Protein AF-A0A0H2RCL4-F1 (afdb_monomer_lite)

Structure (mmCIF, N/CA/C/O backbone):
data_AF-A0A0H2RCL4-F1
#
_entry.id   AF-A0A0H2RCL4-F1
#
loop_
_atom_site.group_PDB
_atom_site.id
_atom_site.type_symbol
_atom_site.label_atom_id
_atom_site.label_alt_id
_atom_site.label_comp_id
_atom_site.label_asym_id
_atom_site.label_entity_id
_atom_site.label_seq_id
_atom_site.pdbx_PDB_ins_code
_atom_site.Cartn_x
_atom_site.Cartn_y
_atom_site.Cartn_z
_atom_site.occupancy
_atom_site.B_iso_or_equiv
_atom_site.auth_seq_id
_atom_site.auth_comp_id
_atom_site.auth_asym_id
_atom_site.auth_atom_id
_atom_site.pdbx_PDB_model_num
ATOM 1 N N . MET A 1 1 ? 34.125 9.793 -47.973 1.00 40.25 1 MET A N 1
ATOM 2 C CA . MET A 1 1 ? 33.661 9.884 -46.573 1.00 40.25 1 MET A CA 1
ATOM 3 C C . MET A 1 1 ? 32.524 8.898 -46.400 1.00 40.25 1 MET A C 1
ATOM 5 O O . MET A 1 1 ? 31.430 9.172 -46.865 1.00 40.25 1 MET A O 1
ATOM 9 N N . ILE A 1 2 ? 32.805 7.729 -45.828 1.00 43.56 2 ILE A N 1
ATOM 10 C CA . ILE A 1 2 ? 31.778 6.765 -45.422 1.00 43.56 2 ILE A CA 1
ATOM 11 C C . ILE A 1 2 ? 31.636 6.976 -43.918 1.00 43.56 2 ILE A C 1
ATOM 13 O O . ILE A 1 2 ? 32.555 6.652 -43.169 1.00 43.56 2 ILE A O 1
ATOM 17 N N . ALA A 1 3 ? 30.555 7.631 -43.499 1.00 44.03 3 ALA A N 1
ATOM 18 C CA . ALA A 1 3 ? 30.204 7.731 -42.091 1.00 44.03 3 ALA A CA 1
ATOM 19 C C . ALA A 1 3 ? 29.805 6.324 -41.633 1.00 44.03 3 ALA A C 1
ATOM 21 O O . ALA A 1 3 ? 28.753 5.814 -42.010 1.00 44.03 3 ALA A O 1
ATOM 22 N N . GLY A 1 4 ? 30.711 5.658 -40.920 1.00 46.28 4 GLY A N 1
ATOM 23 C CA . GLY A 1 4 ? 30.426 4.387 -40.279 1.00 46.28 4 GLY A CA 1
ATOM 24 C C . GLY A 1 4 ? 29.505 4.632 -39.094 1.00 46.28 4 GLY A C 1
ATOM 25 O O . GLY A 1 4 ? 29.952 5.142 -38.071 1.00 46.28 4 GLY A O 1
ATOM 26 N N . ASP A 1 5 ? 28.235 4.264 -39.249 1.00 51.41 5 ASP A N 1
ATOM 27 C CA . ASP A 1 5 ? 27.280 4.085 -38.157 1.00 51.41 5 ASP A CA 1
ATOM 28 C C . ASP A 1 5 ? 27.749 2.898 -37.303 1.00 51.41 5 ASP A C 1
ATOM 30 O O . ASP A 1 5 ? 27.301 1.758 -37.443 1.00 51.41 5 ASP A O 1
ATOM 34 N N . SER A 1 6 ? 28.713 3.139 -36.417 1.00 53.16 6 SER A N 1
ATOM 35 C CA . SER A 1 6 ? 28.975 2.234 -35.309 1.00 53.16 6 SER A CA 1
ATOM 36 C C . SER A 1 6 ? 27.823 2.394 -34.320 1.00 53.16 6 SER A C 1
ATOM 38 O O . SER A 1 6 ? 27.914 3.187 -33.382 1.00 53.16 6 SER A O 1
ATOM 40 N N . LYS A 1 7 ? 26.721 1.665 -34.549 1.00 56.16 7 LYS A N 1
ATOM 41 C CA . LYS A 1 7 ? 25.733 1.361 -33.509 1.00 56.16 7 LYS A CA 1
ATOM 42 C C . LYS A 1 7 ? 26.508 0.714 -32.366 1.00 56.16 7 LYS A C 1
ATOM 44 O O . LYS A 1 7 ? 26.832 -0.468 -32.428 1.00 56.16 7 LYS A O 1
ATOM 49 N N . SER A 1 8 ? 26.890 1.503 -31.366 1.00 55.19 8 SER A N 1
ATOM 50 C CA . SER A 1 8 ? 27.369 0.936 -30.117 1.00 55.19 8 SER A CA 1
ATOM 51 C C . SER A 1 8 ? 26.173 0.195 -29.537 1.00 55.19 8 SER A C 1
ATOM 53 O O . SER A 1 8 ? 25.192 0.834 -29.151 1.00 55.19 8 SER A O 1
ATOM 55 N N . ASP A 1 9 ? 26.218 -1.133 -29.560 1.00 63.59 9 ASP A N 1
ATOM 56 C CA . ASP A 1 9 ? 25.256 -1.971 -28.860 1.00 63.59 9 ASP A CA 1
ATOM 57 C C . ASP A 1 9 ? 25.389 -1.661 -27.370 1.00 63.59 9 ASP A C 1
ATOM 59 O O . ASP A 1 9 ? 26.229 -2.229 -26.673 1.00 63.59 9 ASP A O 1
ATOM 63 N N . ASP A 1 10 ? 24.615 -0.682 -26.904 1.00 73.44 10 ASP A N 1
ATOM 64 C CA . ASP A 1 10 ? 24.571 -0.318 -25.501 1.00 73.44 10 ASP A CA 1
ATOM 65 C C . ASP A 1 10 ? 24.087 -1.556 -24.727 1.00 73.44 10 ASP A C 1
ATOM 67 O O . ASP A 1 10 ? 22.954 -2.011 -24.941 1.00 73.44 10 ASP A O 1
ATOM 71 N N . PRO A 1 11 ? 24.922 -2.147 -23.853 1.00 67.81 11 PRO A N 1
ATOM 72 C CA . PRO A 1 11 ? 24.565 -3.352 -23.113 1.00 67.81 11 PRO A CA 1
ATOM 73 C C . PRO A 1 11 ? 23.287 -3.179 -22.277 1.00 67.81 11 PRO A C 1
ATOM 75 O O . PRO A 1 11 ? 22.613 -4.170 -21.986 1.00 67.81 11 PRO A O 1
ATOM 78 N N . LEU A 1 12 ? 22.907 -1.943 -21.931 1.00 67.56 12 LEU A N 1
ATOM 79 C CA . LEU A 1 12 ? 21.648 -1.643 -21.246 1.00 67.56 12 LEU A CA 1
ATOM 80 C C . LEU A 1 12 ? 20.424 -1.854 -22.151 1.00 67.56 12 LEU A C 1
ATOM 82 O O . LEU A 1 12 ? 19.437 -2.453 -21.722 1.00 67.56 12 LEU A O 1
ATOM 86 N N . SER A 1 13 ? 20.515 -1.463 -23.425 1.00 67.00 13 SER A N 1
ATOM 87 C CA . SER A 1 13 ? 19.446 -1.643 -24.419 1.00 67.00 13 SER A CA 1
ATOM 88 C C . SER A 1 13 ? 19.121 -3.125 -24.649 1.00 67.00 13 SER A C 1
ATOM 90 O O . SER A 1 13 ? 17.954 -3.527 -24.698 1.00 67.00 13 SER A O 1
ATOM 92 N N . LEU A 1 14 ? 20.152 -3.979 -24.692 1.00 67.62 14 LEU A N 1
ATOM 93 C CA . LEU A 1 14 ? 19.977 -5.423 -24.867 1.00 67.62 14 LEU A CA 1
ATOM 94 C C . LEU A 1 14 ? 19.292 -6.082 -23.656 1.00 67.62 14 LEU A C 1
ATOM 96 O O . LEU A 1 14 ? 18.474 -6.992 -23.824 1.00 67.62 14 LEU A O 1
ATOM 100 N N . CYS A 1 15 ? 19.602 -5.630 -22.438 1.00 70.81 15 CYS A N 1
ATOM 101 C CA . CYS A 1 15 ? 18.944 -6.101 -21.218 1.00 70.81 15 CYS A CA 1
ATOM 102 C C . CYS A 1 15 ? 17.456 -5.724 -21.193 1.00 70.81 15 CYS A C 1
ATOM 104 O O . CYS A 1 15 ? 16.626 -6.594 -20.918 1.00 70.81 15 CYS A O 1
ATOM 106 N N . ASN A 1 16 ? 17.110 -4.486 -21.563 1.00 68.38 16 ASN A N 1
ATOM 107 C CA . ASN A 1 16 ? 15.718 -4.028 -21.635 1.00 68.38 16 ASN A CA 1
ATOM 108 C C . ASN A 1 16 ? 14.896 -4.881 -22.601 1.00 68.38 16 ASN A C 1
ATOM 110 O O . ASN A 1 16 ? 13.839 -5.394 -22.234 1.00 68.38 16 ASN A O 1
ATOM 114 N N . ALA A 1 17 ? 15.415 -5.100 -23.813 1.00 71.25 17 ALA A N 1
ATOM 115 C CA . ALA A 1 17 ? 14.729 -5.895 -24.827 1.00 71.25 17 ALA A CA 1
ATOM 116 C C . ALA A 1 17 ? 14.433 -7.322 -24.333 1.00 71.25 17 ALA A C 1
ATOM 118 O O . ALA A 1 17 ? 13.333 -7.839 -24.529 1.00 71.25 17 ALA A O 1
ATOM 119 N N . ARG A 1 18 ? 15.384 -7.954 -23.632 1.00 78.56 18 ARG A N 1
ATOM 120 C CA . ARG A 1 18 ? 15.207 -9.311 -23.088 1.00 78.56 18 ARG A CA 1
ATOM 121 C C . ARG A 1 18 ? 14.162 -9.371 -21.978 1.00 78.56 18 ARG A C 1
ATOM 123 O O . ARG A 1 18 ? 13.378 -10.318 -21.951 1.00 78.56 18 ARG A O 1
ATOM 130 N N . ILE A 1 19 ? 14.139 -8.383 -21.085 1.00 77.88 19 ILE A N 1
ATOM 131 C CA . ILE A 1 19 ? 13.160 -8.328 -19.993 1.00 77.88 19 ILE A CA 1
ATOM 132 C C . ILE A 1 19 ? 11.748 -8.126 -20.556 1.00 77.88 19 ILE A C 1
ATOM 134 O O . ILE A 1 19 ? 10.825 -8.841 -20.161 1.00 77.88 19 ILE A O 1
ATOM 138 N N . SER A 1 20 ? 11.582 -7.226 -21.528 1.00 74.88 20 SER A N 1
ATOM 139 C CA . SER A 1 20 ? 10.279 -6.993 -22.157 1.00 74.88 20 SER A CA 1
ATOM 140 C C . SER A 1 20 ? 9.761 -8.224 -22.895 1.00 74.88 20 SER A C 1
ATOM 142 O O . SER A 1 20 ? 8.610 -8.616 -22.704 1.00 74.88 20 SER A O 1
ATOM 144 N N . VAL A 1 21 ? 10.622 -8.896 -23.667 1.00 80.56 21 VAL A N 1
ATOM 145 C CA . VAL A 1 21 ? 10.266 -10.152 -24.343 1.00 80.56 21 VAL A CA 1
ATOM 146 C C . VAL A 1 21 ? 9.876 -11.226 -23.329 1.00 80.56 21 VAL A C 1
ATOM 148 O O . VAL A 1 21 ? 8.868 -11.902 -23.518 1.00 80.56 21 VAL A O 1
ATOM 151 N N . PHE A 1 22 ? 10.620 -11.377 -22.231 1.00 81.56 22 PHE A N 1
ATOM 152 C CA . PHE A 1 22 ? 10.295 -12.348 -21.184 1.00 81.56 22 PHE A CA 1
ATOM 153 C C . PHE A 1 22 ? 8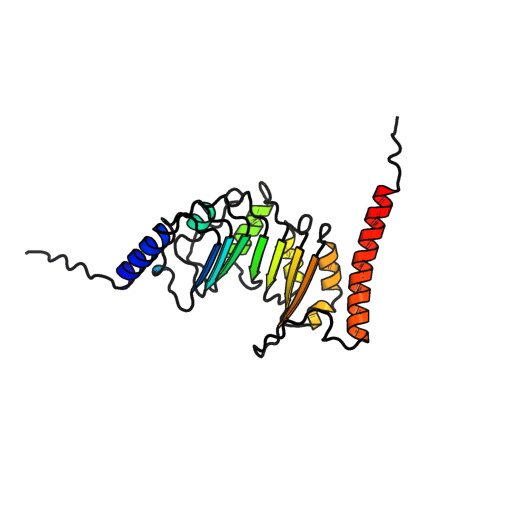.886 -12.132 -20.612 1.00 81.56 22 PHE A C 1
ATOM 155 O O . PHE A 1 22 ? 8.115 -13.083 -20.476 1.00 81.56 22 PHE A O 1
ATOM 162 N N . PHE A 1 23 ? 8.518 -10.881 -20.342 1.00 81.75 23 PHE A N 1
ATOM 163 C CA . PHE A 1 23 ? 7.207 -10.540 -19.800 1.00 81.75 23 PHE A CA 1
ATOM 164 C C . PHE A 1 23 ? 6.049 -10.766 -20.781 1.00 81.75 23 PHE A C 1
ATOM 166 O O . PHE A 1 23 ? 4.986 -11.230 -20.369 1.00 81.75 23 PHE A O 1
ATOM 173 N N . GLN A 1 24 ? 6.249 -10.517 -22.078 1.00 79.69 24 GLN A N 1
ATOM 174 C CA . GLN A 1 24 ? 5.205 -10.707 -23.096 1.00 79.69 24 GLN A CA 1
ATOM 175 C C . GLN A 1 24 ? 4.715 -12.163 -23.217 1.00 79.69 24 GLN A C 1
ATOM 177 O O . GLN A 1 24 ? 3.603 -12.402 -23.681 1.00 79.69 24 GLN A O 1
ATOM 182 N N . HIS A 1 25 ? 5.492 -13.140 -22.743 1.00 87.31 25 HIS A N 1
ATOM 183 C CA . HIS A 1 25 ? 5.124 -14.559 -22.772 1.00 87.31 25 HIS A CA 1
ATOM 184 C C . HIS A 1 25 ? 4.265 -15.010 -21.575 1.00 87.31 25 HIS A C 1
ATOM 186 O O . HIS A 1 25 ? 4.015 -16.205 -21.415 1.00 87.31 25 HIS A O 1
ATOM 192 N N . MET A 1 26 ? 3.795 -14.087 -20.726 1.00 90.88 26 MET A N 1
ATOM 193 C CA . MET A 1 26 ? 3.032 -14.403 -19.509 1.00 90.88 26 MET A CA 1
ATOM 194 C C . MET A 1 26 ? 1.605 -13.820 -19.518 1.00 90.88 26 MET A C 1
ATOM 196 O O . MET A 1 26 ? 1.254 -13.030 -18.637 1.00 90.88 26 MET A O 1
ATOM 200 N N . PRO A 1 27 ? 0.724 -14.219 -20.457 1.00 90.94 27 PRO A N 1
ATOM 201 C CA . PRO A 1 27 ? -0.613 -13.625 -20.598 1.00 90.94 27 PRO A CA 1
ATOM 202 C C . PRO A 1 27 ? -1.532 -13.868 -19.388 1.00 90.94 27 PRO A C 1
ATOM 204 O O . PRO A 1 27 ? -2.488 -13.125 -19.169 1.00 90.94 27 PRO A O 1
ATOM 207 N N . HIS A 1 28 ? -1.239 -14.896 -18.587 1.00 95.31 28 HIS A N 1
ATOM 208 C CA . HIS A 1 28 ? -2.007 -15.277 -17.399 1.00 95.31 28 HIS A CA 1
ATOM 209 C C . HIS A 1 28 ? -1.405 -14.754 -16.088 1.00 95.31 28 HIS A C 1
ATOM 211 O O . HIS A 1 28 ? -1.842 -15.166 -15.013 1.00 95.31 28 HIS A O 1
ATOM 217 N N . LEU A 1 29 ? -0.396 -13.877 -16.146 1.00 96.12 29 LEU A N 1
ATOM 218 C CA . LEU A 1 29 ? 0.215 -13.318 -14.945 1.00 96.12 29 LEU A CA 1
ATOM 219 C C . LEU A 1 29 ? -0.802 -12.459 -14.183 1.00 96.12 29 LEU A C 1
ATOM 221 O O . LEU A 1 29 ? -1.198 -11.389 -14.636 1.00 96.12 29 LEU A O 1
ATOM 225 N N . THR A 1 30 ? -1.210 -12.929 -13.006 1.00 97.56 30 THR A N 1
ATOM 226 C CA . THR A 1 30 ? -2.178 -12.232 -12.143 1.00 97.56 30 THR A CA 1
ATOM 227 C C . THR A 1 30 ? -1.521 -11.383 -11.062 1.00 97.56 30 THR A C 1
ATOM 229 O O . THR A 1 30 ? -2.120 -10.408 -10.602 1.00 97.56 30 THR A O 1
ATOM 232 N N . ASN A 1 31 ? -0.296 -11.739 -10.667 1.00 97.81 31 ASN A N 1
ATOM 233 C CA . ASN A 1 31 ? 0.466 -11.097 -9.604 1.00 97.81 31 ASN A CA 1
ATOM 234 C C . ASN A 1 31 ? 1.884 -10.815 -10.099 1.00 97.81 31 ASN A C 1
ATOM 236 O O . ASN A 1 31 ? 2.602 -11.743 -10.467 1.00 97.81 31 ASN A O 1
ATOM 240 N N . LEU A 1 32 ? 2.293 -9.551 -10.068 1.00 96.06 32 LEU A N 1
ATOM 241 C CA . LEU A 1 32 ? 3.649 -9.139 -10.406 1.00 96.06 32 LEU A CA 1
ATOM 242 C C . LEU A 1 32 ? 4.352 -8.650 -9.144 1.00 96.06 32 LEU A C 1
ATOM 244 O O . LEU A 1 32 ? 3.954 -7.642 -8.564 1.00 96.06 32 LEU A O 1
ATOM 248 N N . VAL A 1 33 ? 5.399 -9.366 -8.734 1.00 95.31 33 VAL A N 1
ATOM 249 C CA . VAL A 1 33 ? 6.227 -9.009 -7.578 1.00 95.31 33 VAL A CA 1
ATOM 250 C C . VAL A 1 33 ? 7.656 -8.762 -8.045 1.00 95.31 33 VAL A C 1
ATOM 252 O O . VAL A 1 33 ? 8.288 -9.681 -8.562 1.00 95.31 33 VAL A O 1
ATOM 255 N N . LEU A 1 34 ? 8.171 -7.544 -7.865 1.00 92.44 34 LEU A N 1
ATOM 256 C CA . LEU A 1 34 ? 9.527 -7.158 -8.264 1.00 92.44 34 LEU A CA 1
ATOM 257 C C . LEU A 1 34 ? 10.281 -6.464 -7.124 1.00 92.44 34 LEU A C 1
ATOM 259 O O . LEU A 1 34 ? 9.766 -5.578 -6.444 1.00 92.44 34 LEU A O 1
ATOM 263 N N . SER A 1 35 ? 11.547 -6.841 -6.954 1.00 91.62 35 SER A N 1
ATOM 264 C CA . SER A 1 35 ? 12.484 -6.204 -6.027 1.00 91.62 35 SER A CA 1
ATOM 265 C C . SER A 1 35 ? 13.716 -5.739 -6.799 1.00 91.62 35 SER A C 1
ATOM 267 O O . SER A 1 35 ? 14.606 -6.528 -7.110 1.00 91.62 35 SER A O 1
ATOM 269 N N . LEU A 1 36 ? 13.758 -4.448 -7.110 1.00 87.94 36 LEU A N 1
ATOM 270 C CA . LEU A 1 36 ? 14.735 -3.795 -7.976 1.00 87.94 36 LEU A CA 1
ATOM 271 C C . LEU A 1 36 ? 15.798 -3.077 -7.131 1.00 87.94 36 LEU A C 1
ATOM 273 O O . LEU A 1 36 ? 15.778 -1.857 -6.956 1.00 87.94 36 LEU A O 1
ATOM 277 N N . GLY A 1 37 ? 16.724 -3.848 -6.561 1.00 83.12 37 GLY A N 1
ATOM 278 C CA . GLY A 1 37 ? 17.863 -3.297 -5.821 1.00 83.12 37 GLY A CA 1
ATOM 279 C C . GLY A 1 37 ? 18.963 -2.814 -6.766 1.00 83.12 37 GLY A C 1
ATOM 280 O O . GLY A 1 37 ? 19.361 -3.561 -7.654 1.00 83.12 37 GLY A O 1
ATOM 281 N N . ARG A 1 38 ? 19.489 -1.597 -6.560 1.00 78.44 38 ARG A N 1
ATOM 282 C CA . ARG A 1 38 ? 20.587 -1.006 -7.355 1.00 78.44 38 ARG A CA 1
ATOM 283 C C . ARG A 1 38 ? 20.312 -0.869 -8.863 1.00 78.44 38 ARG A C 1
ATOM 285 O O . ARG A 1 38 ? 21.253 -0.744 -9.641 1.00 78.44 38 ARG A O 1
ATOM 292 N N . PHE A 1 39 ? 19.045 -0.867 -9.275 1.00 74.56 39 PHE A N 1
ATOM 293 C CA . PHE A 1 39 ? 18.643 -0.601 -10.660 1.00 74.56 39 PHE A CA 1
ATOM 294 C C . PHE A 1 39 ? 18.636 0.908 -10.950 1.00 74.56 39 PHE A C 1
ATOM 296 O O . PHE A 1 39 ? 18.133 1.702 -10.146 1.00 74.56 39 PHE A O 1
ATOM 303 N N . THR A 1 40 ? 19.156 1.308 -12.114 1.00 69.94 40 THR A N 1
ATOM 304 C CA . THR A 1 40 ? 18.884 2.636 -12.681 1.00 69.94 40 THR A CA 1
ATOM 305 C C . THR A 1 40 ? 17.534 2.598 -13.406 1.00 69.94 40 THR A C 1
ATOM 307 O O . THR A 1 40 ? 17.130 1.555 -13.920 1.00 69.94 40 THR A O 1
ATOM 310 N N . ALA A 1 41 ? 16.807 3.722 -13.423 1.00 64.62 41 ALA A N 1
ATOM 311 C CA . ALA A 1 41 ? 15.465 3.806 -14.024 1.00 64.62 41 ALA A CA 1
ATOM 312 C C . ALA A 1 41 ? 15.428 3.379 -15.502 1.00 64.62 41 ALA A C 1
ATOM 314 O O . ALA A 1 41 ? 14.404 2.907 -15.985 1.00 64.62 41 ALA A O 1
ATOM 315 N N . GLU A 1 42 ? 16.553 3.542 -16.197 1.00 70.94 42 GLU A N 1
ATOM 316 C CA . GLU A 1 42 ? 16.718 3.277 -17.627 1.00 70.94 42 GLU A CA 1
ATOM 317 C C . GLU A 1 42 ? 16.809 1.780 -17.960 1.00 70.94 42 GLU A C 1
ATOM 319 O O . GLU A 1 42 ? 16.629 1.412 -19.114 1.00 70.94 42 GLU A O 1
ATOM 324 N N . VAL A 1 43 ? 17.050 0.908 -16.971 1.00 75.94 43 VAL A N 1
ATOM 325 C CA . VAL A 1 43 ? 17.225 -0.550 -17.175 1.00 75.94 43 VAL A CA 1
ATOM 326 C C . VAL A 1 43 ? 15.881 -1.300 -17.188 1.00 75.94 43 VAL A C 1
ATOM 328 O O . VAL A 1 43 ? 15.814 -2.503 -17.430 1.00 75.94 43 VAL A O 1
ATOM 331 N N . LEU A 1 44 ? 14.773 -0.630 -16.876 1.00 84.31 44 LEU A N 1
ATOM 332 C CA . LEU A 1 44 ? 13.452 -1.236 -16.997 1.00 84.31 44 LEU A CA 1
ATOM 333 C C . LEU A 1 44 ? 12.465 -0.204 -17.523 1.00 84.31 44 LEU A C 1
ATOM 335 O O . LEU A 1 44 ? 11.985 0.645 -16.773 1.00 84.31 44 LEU A O 1
ATOM 339 N N . ASP A 1 45 ? 12.160 -0.313 -18.813 1.00 87.38 45 ASP A N 1
ATOM 340 C CA . ASP A 1 45 ? 11.071 0.423 -19.439 1.00 87.38 45 ASP A CA 1
ATOM 341 C C . ASP A 1 45 ? 9.807 -0.437 -19.445 1.00 87.38 45 ASP A C 1
ATOM 343 O O . ASP A 1 45 ? 9.760 -1.520 -20.030 1.00 87.38 45 ASP A O 1
ATOM 347 N N . MET A 1 46 ? 8.785 0.047 -18.749 1.00 90.25 46 MET A N 1
ATOM 348 C CA . MET A 1 46 ? 7.497 -0.622 -18.623 1.00 90.25 46 MET A CA 1
ATOM 349 C C . MET A 1 46 ? 6.429 -0.055 -19.563 1.00 90.25 46 MET A C 1
ATOM 351 O O . MET A 1 46 ? 5.280 -0.487 -19.486 1.00 90.25 46 MET A O 1
ATOM 355 N N . THR A 1 47 ? 6.771 0.910 -20.422 1.00 87.94 47 THR A N 1
ATOM 356 C CA . THR A 1 47 ? 5.801 1.668 -21.231 1.00 87.94 47 THR A CA 1
ATOM 357 C C . THR A 1 47 ? 4.938 0.768 -22.117 1.00 87.94 47 THR A C 1
ATOM 359 O O . THR A 1 47 ? 3.729 0.982 -22.188 1.00 87.94 47 THR A O 1
ATOM 362 N N . ASP A 1 48 ? 5.532 -0.272 -22.707 1.00 88.38 48 ASP A N 1
ATOM 363 C CA . ASP A 1 48 ? 4.860 -1.177 -23.651 1.00 88.38 48 ASP A CA 1
ATOM 364 C C . ASP A 1 48 ? 4.492 -2.542 -23.038 1.00 88.38 48 ASP A C 1
ATOM 366 O O . ASP A 1 48 ? 4.112 -3.478 -23.748 1.00 88.38 48 ASP A O 1
ATOM 370 N N . LEU A 1 49 ? 4.616 -2.697 -21.714 1.00 91.31 49 LEU A N 1
ATOM 371 C CA . LEU A 1 49 ? 4.252 -3.942 -21.037 1.00 91.31 49 LEU A CA 1
ATOM 372 C C . LEU A 1 49 ? 2.742 -4.009 -20.798 1.00 91.31 49 LEU A C 1
ATOM 374 O O . LEU A 1 49 ? 2.144 -3.102 -20.218 1.00 91.31 49 LEU A O 1
ATOM 378 N N . HIS A 1 50 ? 2.131 -5.130 -21.178 1.00 91.88 50 HIS A N 1
ATOM 379 C CA . HIS A 1 50 ? 0.710 -5.368 -20.961 1.00 91.88 50 HIS A CA 1
ATOM 380 C C . HIS A 1 50 ? 0.436 -6.800 -20.496 1.00 91.88 50 HIS A C 1
ATOM 382 O O . HIS A 1 50 ? 0.827 -7.766 -21.147 1.00 91.88 50 HIS A O 1
ATOM 388 N N . PHE A 1 51 ? -0.279 -6.923 -19.379 1.00 94.62 51 PHE A N 1
ATOM 389 C CA . PHE A 1 51 ? -0.662 -8.185 -18.755 1.00 94.62 51 PHE A CA 1
ATOM 390 C C . PHE A 1 51 ? -2.181 -8.203 -18.528 1.00 94.62 51 PHE A C 1
ATOM 392 O O . PHE A 1 51 ? -2.663 -7.702 -17.508 1.00 94.62 51 PHE A O 1
ATOM 399 N N . PRO A 1 52 ? -2.968 -8.797 -19.442 1.00 93.06 52 PRO A N 1
ATOM 400 C CA . PRO A 1 52 ? -4.431 -8.715 -19.402 1.00 93.06 52 PRO A CA 1
ATOM 401 C C . PRO A 1 52 ? -5.066 -9.236 -18.103 1.00 93.06 52 PRO A C 1
ATOM 403 O O . PRO A 1 52 ? -6.119 -8.754 -17.688 1.00 93.06 52 PRO A O 1
ATOM 406 N N . ALA A 1 53 ? -4.432 -10.219 -17.458 1.00 96.06 53 ALA A N 1
ATOM 407 C CA . ALA A 1 53 ? -4.921 -10.851 -16.234 1.00 96.06 53 ALA A CA 1
ATOM 408 C C . ALA A 1 53 ? -4.391 -10.212 -14.934 1.00 96.06 53 ALA A C 1
ATOM 410 O O . ALA A 1 53 ? -4.701 -10.708 -13.849 1.00 96.06 53 ALA A O 1
ATOM 411 N N . LEU A 1 54 ? -3.590 -9.144 -15.009 1.00 97.69 54 LEU A N 1
ATOM 412 C CA . LEU A 1 54 ? -2.902 -8.585 -13.846 1.00 97.69 54 LEU A CA 1
ATOM 413 C C . LEU A 1 54 ? -3.876 -7.895 -12.886 1.00 97.69 54 LEU A C 1
ATOM 415 O O . LEU A 1 54 ? -4.628 -6.994 -13.256 1.00 97.69 54 LEU A O 1
ATOM 419 N N . THR A 1 55 ? -3.835 -8.314 -11.622 1.00 97.88 55 THR A N 1
ATOM 420 C CA . THR A 1 55 ? -4.715 -7.811 -10.552 1.00 97.88 55 THR A CA 1
ATOM 421 C C . THR A 1 55 ? -3.942 -7.292 -9.343 1.00 97.88 55 THR A C 1
ATOM 423 O O . THR A 1 55 ? -4.498 -6.551 -8.533 1.00 97.88 55 THR A O 1
ATOM 426 N N . SER A 1 56 ? -2.663 -7.647 -9.214 1.00 98.00 56 SER A N 1
ATOM 427 C CA . SER A 1 56 ? -1.834 -7.284 -8.070 1.00 98.00 56 SER A CA 1
ATOM 428 C C . SER A 1 56 ? -0.425 -6.916 -8.510 1.00 98.00 56 SER A C 1
ATOM 430 O O . SER A 1 56 ? 0.203 -7.650 -9.278 1.00 98.00 56 SER A O 1
ATOM 432 N N . ILE A 1 57 ? 0.070 -5.788 -8.005 1.00 96.56 57 ILE A N 1
ATOM 433 C CA . ILE A 1 57 ? 1.435 -5.315 -8.233 1.00 96.56 57 ILE A CA 1
ATOM 434 C C . ILE A 1 57 ? 2.085 -5.037 -6.882 1.00 96.56 57 ILE A C 1
ATOM 436 O O . ILE A 1 57 ? 1.581 -4.226 -6.106 1.00 96.56 57 ILE A O 1
ATOM 440 N N . ASP A 1 58 ? 3.226 -5.674 -6.635 1.00 95.31 58 ASP A N 1
ATOM 441 C CA . ASP A 1 58 ? 4.124 -5.367 -5.526 1.00 95.31 58 ASP A CA 1
ATOM 442 C C . ASP A 1 58 ? 5.519 -5.070 -6.076 1.00 95.31 58 ASP A C 1
ATOM 444 O O . ASP A 1 58 ? 6.219 -5.960 -6.552 1.00 95.31 58 ASP A O 1
ATOM 448 N N . MET A 1 59 ? 5.918 -3.800 -6.059 1.00 92.75 59 MET A N 1
ATOM 449 C CA . MET A 1 59 ? 7.236 -3.388 -6.519 1.00 92.75 59 MET A CA 1
ATOM 450 C C . MET A 1 59 ? 7.967 -2.589 -5.464 1.00 92.75 59 MET A C 1
ATOM 452 O O . MET A 1 59 ? 7.454 -1.618 -4.903 1.00 92.75 59 MET A O 1
ATOM 456 N N . THR A 1 60 ? 9.215 -2.979 -5.251 1.00 90.50 60 THR A N 1
ATOM 457 C CA . THR A 1 60 ? 10.133 -2.295 -4.352 1.00 90.50 60 THR A CA 1
ATOM 458 C C . THR A 1 60 ? 11.456 -2.038 -5.058 1.00 90.50 60 THR A C 1
ATOM 460 O O . THR A 1 60 ? 11.878 -2.846 -5.881 1.00 90.50 60 THR A O 1
ATOM 463 N N . GLY A 1 61 ? 12.130 -0.931 -4.758 1.00 89.94 61 GLY A N 1
ATOM 464 C CA . GLY A 1 61 ? 13.454 -0.666 -5.315 1.00 89.94 61 GLY A CA 1
ATOM 465 C C . GLY A 1 61 ? 14.050 0.673 -4.905 1.00 89.94 61 GLY A C 1
ATOM 466 O O . GLY A 1 61 ? 13.465 1.423 -4.126 1.00 89.94 61 GLY A O 1
ATOM 467 N N . ASP A 1 62 ? 15.225 0.986 -5.445 1.00 87.88 62 ASP A N 1
ATOM 468 C CA . ASP A 1 62 ? 15.862 2.287 -5.211 1.00 87.88 62 ASP A CA 1
ATOM 469 C C . ASP A 1 62 ? 15.252 3.371 -6.107 1.00 87.88 62 ASP A C 1
ATOM 471 O O . ASP A 1 62 ? 14.933 4.457 -5.630 1.00 87.88 62 ASP A O 1
ATOM 475 N N . THR A 1 63 ? 15.027 3.063 -7.387 1.00 86.69 63 THR A N 1
ATOM 476 C CA . THR A 1 63 ? 14.437 3.990 -8.363 1.00 86.69 63 THR A CA 1
ATOM 477 C C . THR A 1 63 ? 13.250 3.340 -9.062 1.00 86.69 63 THR A C 1
ATOM 479 O O . THR A 1 63 ? 13.330 2.178 -9.456 1.00 86.69 63 THR A O 1
ATOM 482 N N . ALA A 1 64 ? 12.149 4.079 -9.210 1.00 87.81 64 ALA A N 1
ATOM 483 C CA . ALA A 1 64 ? 10.995 3.617 -9.977 1.00 87.81 64 ALA A CA 1
ATOM 484 C C . ALA A 1 64 ? 11.369 3.384 -11.459 1.00 87.81 64 ALA A C 1
ATOM 486 O O . ALA A 1 64 ? 12.052 4.239 -12.030 1.00 87.81 64 ALA A O 1
ATOM 487 N N . PRO A 1 65 ? 10.918 2.280 -12.084 1.00 89.19 65 PRO A N 1
ATOM 488 C CA . PRO A 1 65 ? 11.093 2.034 -13.516 1.00 89.19 65 PRO A CA 1
ATOM 489 C C . PRO A 1 65 ? 10.501 3.139 -14.392 1.00 89.19 65 PRO A C 1
ATOM 491 O O . PRO A 1 65 ? 9.498 3.768 -14.027 1.00 89.19 65 PRO A O 1
ATOM 494 N N . LEU A 1 66 ? 11.080 3.331 -15.578 1.00 87.88 66 LEU A N 1
ATOM 495 C CA . LEU A 1 66 ? 10.492 4.199 -16.592 1.00 87.88 66 LEU A CA 1
ATOM 496 C C . LEU A 1 66 ? 9.124 3.647 -17.017 1.00 87.88 66 LEU A C 1
ATOM 498 O O . LEU A 1 66 ? 8.914 2.439 -17.113 1.00 87.88 66 LEU A O 1
ATOM 502 N N . GLY A 1 67 ? 8.155 4.540 -17.214 1.00 89.88 67 GLY A N 1
ATOM 503 C CA . GLY A 1 67 ? 6.810 4.152 -17.635 1.00 89.88 67 GLY A CA 1
ATOM 504 C C . GLY A 1 67 ? 5.954 3.486 -16.552 1.00 89.88 67 GLY A C 1
ATOM 505 O O . GLY A 1 67 ? 4.795 3.203 -16.833 1.00 89.88 67 GLY A O 1
ATOM 506 N N . LEU A 1 68 ? 6.439 3.299 -15.311 1.00 91.25 68 LEU A N 1
ATOM 507 C CA . LEU A 1 68 ? 5.700 2.606 -14.238 1.00 91.25 68 LEU A CA 1
ATOM 508 C C . LEU A 1 68 ? 4.267 3.127 -14.049 1.00 91.25 68 LEU A C 1
ATOM 510 O O . LEU A 1 68 ? 3.338 2.339 -13.890 1.00 91.25 68 LEU A O 1
ATOM 514 N N . ILE A 1 69 ? 4.070 4.448 -14.055 1.00 90.06 69 ILE A N 1
ATOM 515 C CA . ILE A 1 69 ? 2.734 5.026 -13.858 1.00 90.06 69 ILE A CA 1
ATOM 516 C C . ILE A 1 69 ? 1.813 4.687 -15.032 1.00 90.06 69 ILE A C 1
ATOM 518 O O . ILE A 1 69 ? 0.687 4.255 -14.803 1.00 90.06 69 ILE A O 1
ATOM 522 N N . ARG A 1 70 ? 2.298 4.812 -16.276 1.00 90.94 70 ARG A N 1
ATOM 523 C CA . ARG A 1 70 ? 1.539 4.440 -17.483 1.00 90.94 70 ARG A CA 1
ATOM 524 C C . ARG A 1 70 ? 1.219 2.954 -17.496 1.00 90.94 70 ARG A C 1
ATOM 526 O O . ARG A 1 70 ? 0.083 2.583 -17.765 1.00 90.94 70 ARG A O 1
ATOM 533 N N . PHE A 1 71 ? 2.200 2.131 -17.137 1.00 93.38 71 PHE A N 1
ATOM 534 C CA . PHE A 1 71 ? 2.036 0.700 -16.968 1.00 93.38 71 PHE A CA 1
ATOM 535 C C . PHE A 1 71 ? 0.900 0.407 -15.989 1.00 93.38 71 PHE A C 1
ATOM 537 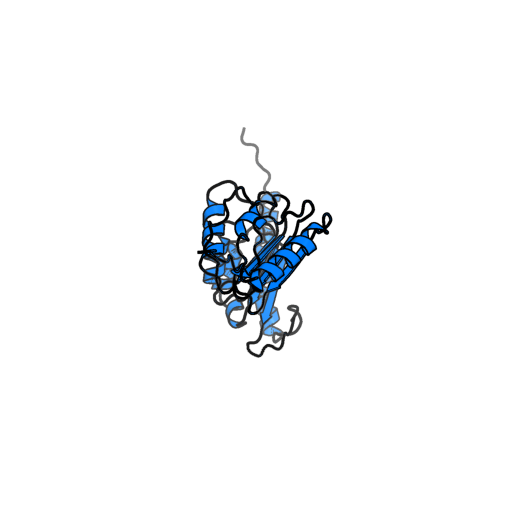O O . PHE A 1 71 ? -0.085 -0.210 -16.366 1.00 93.38 71 PHE A O 1
ATOM 544 N N . VAL A 1 72 ? 0.967 0.911 -14.757 1.00 93.44 72 VAL A N 1
ATOM 545 C CA . VAL A 1 72 ? -0.072 0.669 -13.746 1.00 93.44 72 VAL A CA 1
ATOM 546 C C . VAL A 1 72 ? -1.437 1.225 -14.192 1.00 93.44 72 VAL A C 1
ATOM 548 O O . VAL A 1 72 ? -2.441 0.530 -14.059 1.00 93.44 72 VAL A O 1
ATOM 551 N N . ALA A 1 73 ? -1.488 2.422 -14.785 1.00 91.44 73 ALA A N 1
ATOM 552 C CA . ALA A 1 73 ? -2.724 3.034 -15.285 1.00 91.44 73 ALA A CA 1
ATOM 553 C C . ALA A 1 73 ? -3.367 2.260 -16.452 1.00 91.44 73 ALA A C 1
ATOM 555 O O . ALA A 1 73 ? -4.589 2.236 -16.585 1.00 91.44 73 ALA A O 1
ATOM 556 N N . GLY A 1 74 ? -2.564 1.569 -17.266 1.00 93.50 74 GLY A N 1
ATOM 557 C CA . GLY A 1 74 ? -3.044 0.684 -18.330 1.00 93.50 74 GLY A CA 1
ATOM 558 C C . GLY A 1 74 ? -3.755 -0.580 -17.827 1.00 93.50 74 GLY A C 1
ATOM 559 O O . GLY A 1 74 ? -4.378 -1.287 -18.618 1.00 93.50 74 GLY A O 1
ATOM 560 N N . HIS A 1 75 ? -3.706 -0.867 -16.522 1.00 95.25 75 HIS A N 1
ATOM 561 C CA . HIS A 1 75 ? -4.268 -2.075 -15.916 1.00 95.25 75 HIS A CA 1
ATOM 562 C C . HIS A 1 75 ? -5.428 -1.739 -14.965 1.00 95.25 75 HIS A C 1
ATOM 564 O O . HIS A 1 75 ? -5.349 -1.892 -13.747 1.00 95.25 75 HIS A O 1
ATOM 570 N N . SER A 1 76 ? -6.575 -1.363 -15.537 1.00 93.31 76 SER A N 1
ATOM 571 C CA . SER A 1 76 ? -7.805 -1.040 -14.782 1.00 93.31 76 SER A CA 1
ATOM 572 C C . SER A 1 76 ? -8.350 -2.185 -13.900 1.00 93.31 76 SER A C 1
ATOM 574 O O . SER A 1 76 ? -9.235 -1.972 -13.065 1.00 93.31 76 SER A O 1
ATOM 576 N N . GLY A 1 77 ? -7.841 -3.409 -14.091 1.00 95.19 77 GLY A N 1
ATOM 577 C CA . GLY A 1 77 ? -8.135 -4.607 -13.304 1.00 95.19 77 GLY A CA 1
ATOM 578 C C . GLY A 1 77 ? -7.425 -4.691 -11.950 1.00 95.19 77 GLY A C 1
ATOM 579 O O . GLY A 1 77 ? -7.758 -5.583 -11.170 1.00 95.19 77 GLY A O 1
ATOM 580 N N . ILE A 1 78 ? -6.483 -3.790 -11.654 1.00 96.25 78 ILE A N 1
ATOM 581 C CA . ILE A 1 78 ? -5.701 -3.833 -10.415 1.00 96.25 78 ILE A CA 1
ATOM 582 C C . ILE A 1 78 ? -6.602 -3.660 -9.189 1.00 96.25 78 ILE A C 1
ATOM 584 O O . ILE A 1 78 ? -7.328 -2.676 -9.037 1.00 96.25 78 ILE A O 1
ATOM 588 N N . LEU A 1 79 ? -6.496 -4.632 -8.287 1.00 96.38 79 LEU A N 1
ATOM 589 C CA . LEU A 1 79 ? -7.147 -4.677 -6.984 1.00 96.38 79 LEU A CA 1
ATOM 590 C C . LEU A 1 79 ? -6.168 -4.327 -5.861 1.00 96.38 79 LEU A C 1
ATOM 592 O O . LEU A 1 79 ? -6.579 -3.719 -4.874 1.00 96.38 79 LEU A O 1
ATOM 596 N N . CYS A 1 80 ? -4.892 -4.690 -6.017 1.00 96.06 80 CYS A N 1
ATOM 597 C CA . CYS A 1 80 ? -3.859 -4.536 -4.996 1.00 96.06 80 CYS A CA 1
ATOM 598 C C . CYS A 1 80 ? -2.644 -3.800 -5.564 1.00 96.06 80 CYS A C 1
ATOM 600 O O . CYS A 1 80 ? -2.063 -4.237 -6.558 1.00 96.06 80 CYS A O 1
ATOM 602 N N . LEU A 1 81 ? -2.234 -2.711 -4.912 1.00 94.19 81 LEU A N 1
ATOM 603 C CA . LEU A 1 81 ? -1.065 -1.939 -5.322 1.00 94.19 81 LEU A CA 1
ATOM 604 C C . LEU A 1 81 ? -0.124 -1.688 -4.143 1.00 94.19 81 LEU A C 1
ATOM 606 O O . LEU A 1 81 ? -0.491 -1.050 -3.153 1.00 94.19 81 LEU A O 1
ATOM 610 N N . HIS A 1 82 ? 1.115 -2.144 -4.291 1.00 92.94 82 HIS A N 1
ATOM 611 C CA . HIS A 1 82 ? 2.242 -1.798 -3.443 1.00 92.94 82 HIS A CA 1
ATOM 612 C C . HIS A 1 82 ? 3.374 -1.272 -4.315 1.00 92.94 82 HIS A C 1
ATOM 614 O O . HIS A 1 82 ? 3.947 -2.014 -5.104 1.00 92.94 82 HIS A O 1
ATOM 620 N N . LEU A 1 83 ? 3.708 0.005 -4.155 1.00 90.69 83 LEU A N 1
ATOM 621 C CA . LEU A 1 83 ? 4.863 0.614 -4.806 1.00 90.69 83 LEU A CA 1
ATOM 622 C C . LEU A 1 83 ? 5.727 1.267 -3.736 1.00 90.69 83 LEU A C 1
ATOM 624 O O . LEU A 1 83 ? 5.217 1.987 -2.874 1.00 90.69 83 LEU A O 1
ATOM 628 N N . HIS A 1 84 ? 7.028 1.019 -3.791 1.00 88.62 84 HIS A N 1
ATOM 629 C CA . HIS A 1 84 ? 7.978 1.629 -2.878 1.00 88.62 84 HIS A CA 1
ATOM 630 C C . HIS A 1 84 ? 9.323 1.844 -3.539 1.00 88.62 84 HIS A C 1
ATOM 632 O O . HIS A 1 84 ? 10.048 0.893 -3.834 1.00 88.62 84 HIS A O 1
ATOM 638 N N . PHE A 1 85 ? 9.672 3.114 -3.700 1.00 86.44 85 PHE A N 1
ATOM 639 C CA . PHE A 1 85 ? 10.923 3.501 -4.318 1.00 86.44 85 PHE A CA 1
ATOM 640 C C . PHE A 1 85 ? 11.576 4.617 -3.517 1.00 86.44 85 PHE A C 1
ATOM 642 O O . PHE A 1 85 ? 10.904 5.505 -3.011 1.00 86.44 85 PHE A O 1
ATOM 649 N N . VAL A 1 86 ? 12.900 4.590 -3.383 1.00 85.69 86 VAL A N 1
ATOM 650 C CA . VAL A 1 86 ? 13.621 5.695 -2.726 1.00 85.69 86 VAL A CA 1
ATOM 651 C C . VAL A 1 86 ? 13.561 6.961 -3.586 1.00 85.69 86 VAL A C 1
ATOM 653 O O . VAL A 1 86 ? 13.527 8.075 -3.064 1.00 85.69 86 VAL A O 1
ATOM 656 N N . ARG A 1 87 ? 13.557 6.792 -4.910 1.00 83.88 87 ARG A N 1
ATOM 657 C CA . ARG A 1 87 ? 13.522 7.856 -5.908 1.00 83.88 87 ARG A CA 1
ATOM 658 C C . ARG A 1 87 ? 12.462 7.564 -6.953 1.00 83.88 87 ARG A C 1
ATOM 660 O O . ARG A 1 87 ? 12.300 6.432 -7.408 1.00 83.88 87 ARG A O 1
ATOM 667 N N . SER A 1 88 ? 11.799 8.614 -7.407 1.00 76.00 88 SER A N 1
ATOM 668 C CA . SER A 1 88 ? 10.945 8.545 -8.581 1.00 76.00 88 SER A CA 1
ATOM 669 C C . SER A 1 88 ? 11.711 8.880 -9.854 1.00 76.00 88 SER A C 1
ATOM 671 O O . SER A 1 88 ? 12.352 9.930 -9.912 1.00 76.00 88 SER A O 1
ATOM 673 N N . ALA A 1 89 ? 11.557 8.068 -10.898 1.00 69.44 89 ALA A N 1
ATOM 674 C CA . ALA A 1 89 ? 11.773 8.537 -12.261 1.00 69.44 89 ALA A CA 1
ATOM 675 C C . ALA A 1 89 ? 10.661 9.550 -12.570 1.00 69.44 89 ALA A C 1
ATOM 677 O O . ALA A 1 89 ? 9.485 9.210 -12.447 1.00 69.44 89 ALA A O 1
ATOM 678 N N . GLY A 1 90 ? 11.010 10.810 -12.840 1.00 66.56 90 GLY A N 1
ATOM 679 C CA . GLY A 1 90 ? 10.043 11.890 -13.054 1.00 66.56 90 GLY A CA 1
ATOM 680 C C . GLY A 1 90 ? 8.939 11.473 -14.028 1.00 66.56 90 GLY A C 1
ATOM 681 O O . GLY A 1 90 ? 9.211 11.149 -15.179 1.00 66.56 90 GLY A O 1
ATOM 682 N N . GLY A 1 91 ? 7.701 11.449 -13.545 1.00 71.31 91 GLY A N 1
ATOM 683 C CA . GLY A 1 91 ? 6.540 11.002 -14.300 1.00 71.31 91 GLY A CA 1
ATOM 684 C C . GLY A 1 91 ? 5.282 11.701 -13.813 1.00 71.31 91 GLY A C 1
ATOM 685 O O . GLY A 1 91 ? 5.234 12.222 -12.694 1.00 71.31 91 GLY A O 1
ATOM 686 N N . GLU A 1 92 ? 4.269 11.733 -14.671 1.00 79.44 92 GLU A N 1
ATOM 68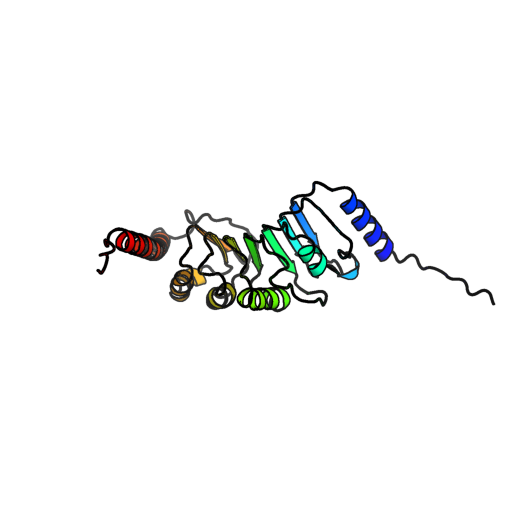7 C CA . GLU A 1 92 ? 2.957 12.244 -14.291 1.00 79.44 92 GLU A CA 1
ATOM 688 C C . GLU A 1 92 ? 2.397 11.403 -13.138 1.00 79.44 92 GLU A C 1
ATOM 690 O O . GLU A 1 92 ? 2.571 10.184 -13.127 1.00 79.44 92 GLU A O 1
ATOM 695 N N . PRO A 1 93 ? 1.759 12.015 -12.131 1.00 82.00 93 PRO A N 1
ATOM 696 C CA . PRO A 1 93 ? 1.093 11.256 -11.088 1.00 82.00 93 PRO A CA 1
ATOM 697 C C . PRO A 1 93 ? -0.146 10.567 -11.667 1.00 82.00 93 PRO A C 1
ATOM 699 O O . PRO A 1 93 ? -0.794 11.092 -12.571 1.00 82.00 93 PRO A O 1
ATOM 702 N N . PHE A 1 94 ? -0.521 9.441 -11.070 1.00 81.56 94 PHE A N 1
ATOM 703 C CA . PHE A 1 94 ? -1.791 8.772 -11.335 1.00 81.56 94 PHE A CA 1
ATOM 704 C C . PHE A 1 94 ? -2.989 9.735 -11.310 1.00 81.56 94 PHE A C 1
ATOM 706 O O . PHE A 1 94 ? -3.098 10.624 -10.451 1.00 81.56 94 PHE A O 1
ATOM 713 N N . LEU A 1 95 ? -3.925 9.495 -12.219 1.00 83.62 95 LEU A N 1
ATOM 714 C CA . LEU A 1 95 ? -5.231 10.127 -12.254 1.00 83.62 95 LEU A CA 1
ATOM 715 C C . LEU A 1 95 ? -6.251 9.271 -11.488 1.00 83.62 95 LEU A C 1
ATOM 717 O O . LEU A 1 95 ? -6.112 8.048 -11.407 1.00 83.62 95 LEU A O 1
ATOM 721 N N . PRO A 1 96 ? -7.310 9.873 -10.919 1.00 73.06 96 PRO A N 1
ATOM 722 C CA . PRO A 1 96 ? -8.272 9.114 -10.123 1.00 73.06 96 PRO A CA 1
ATOM 723 C C . PRO A 1 96 ? -8.995 7.986 -10.864 1.00 73.06 96 PRO A C 1
ATOM 725 O O . PRO A 1 96 ? -9.365 6.982 -10.259 1.00 73.06 96 PRO A O 1
ATOM 728 N N . GLN A 1 97 ? -9.168 8.133 -12.175 1.00 84.69 97 GLN A N 1
ATOM 729 C CA . GLN A 1 97 ? -9.800 7.146 -13.044 1.00 84.69 97 GLN A CA 1
ATOM 730 C C . GLN A 1 97 ? -8.907 5.956 -13.422 1.00 84.69 97 GLN A C 1
ATOM 732 O O . GLN A 1 97 ? -9.436 4.980 -13.948 1.00 84.69 97 GLN A O 1
ATOM 737 N N . ASP A 1 98 ? -7.599 6.014 -13.159 1.00 88.62 98 ASP A N 1
ATOM 738 C CA . ASP A 1 98 ? -6.644 5.000 -13.629 1.00 88.62 98 ASP A CA 1
ATOM 739 C C . ASP A 1 98 ? -6.829 3.654 -12.916 1.00 88.62 98 ASP A C 1
ATOM 741 O O . ASP A 1 98 ? -6.574 2.592 -13.477 1.00 88.62 98 ASP A O 1
ATOM 745 N N . LEU A 1 99 ? -7.306 3.686 -11.667 1.00 91.25 99 LEU A N 1
ATOM 746 C CA . LEU A 1 99 ? -7.384 2.516 -10.792 1.00 91.25 99 LEU A CA 1
ATOM 747 C C . LEU A 1 99 ? -8.788 2.347 -10.183 1.00 91.25 99 LEU A C 1
ATOM 749 O O . LEU A 1 99 ? -8.954 2.380 -8.960 1.00 91.25 99 LEU A O 1
ATOM 753 N N . PRO A 1 100 ? -9.828 2.139 -11.015 1.00 90.81 100 PRO A N 1
ATOM 754 C CA . PRO A 1 100 ? -11.221 2.162 -10.571 1.00 90.81 100 PRO A CA 1
ATOM 755 C C . PRO A 1 100 ? -11.592 0.983 -9.661 1.00 90.81 100 PRO A C 1
ATOM 757 O O . PRO A 1 100 ? -12.568 1.066 -8.916 1.00 90.81 100 PRO A O 1
ATOM 760 N N . LYS A 1 101 ? -10.836 -0.122 -9.722 1.00 93.62 101 LYS A N 1
ATOM 761 C CA . LYS A 1 101 ? -11.083 -1.346 -8.945 1.00 93.62 101 LYS A CA 1
ATOM 762 C C . LYS A 1 101 ? -10.144 -1.520 -7.749 1.00 93.62 101 LYS A C 1
ATOM 764 O O . LYS A 1 101 ? -10.235 -2.546 -7.080 1.00 93.62 101 LYS A O 1
ATOM 769 N N . LEU A 1 102 ? -9.279 -0.546 -7.460 1.00 93.75 102 LEU A N 1
ATOM 770 C CA . LEU A 1 102 ? -8.298 -0.651 -6.381 1.00 93.75 102 LEU A CA 1
ATOM 771 C C . LEU A 1 102 ? -8.984 -0.795 -5.016 1.00 93.75 102 LEU A C 1
ATOM 773 O O . LEU A 1 102 ? -9.802 0.046 -4.640 1.00 93.75 102 LEU A O 1
ATOM 777 N N . ARG A 1 103 ? -8.610 -1.845 -4.276 1.00 95.31 103 ARG A N 1
ATOM 778 C CA . ARG A 1 103 ? -9.148 -2.188 -2.949 1.00 95.31 103 ARG A CA 1
ATOM 779 C C . ARG A 1 103 ? -8.091 -2.210 -1.858 1.00 95.31 103 ARG A C 1
ATOM 781 O O . ARG A 1 103 ? -8.344 -1.721 -0.760 1.00 95.31 103 ARG A O 1
ATOM 788 N N . ALA A 1 104 ? -6.906 -2.725 -2.172 1.00 95.56 104 ALA A N 1
ATOM 789 C CA . ALA A 1 104 ? -5.799 -2.817 -1.238 1.00 95.56 104 ALA A CA 1
ATOM 790 C C . ALA A 1 104 ? -4.646 -1.913 -1.661 1.00 95.56 104 ALA A C 1
ATOM 792 O O . ALA A 1 104 ? -4.186 -1.939 -2.805 1.00 95.56 104 ALA A O 1
ATOM 793 N N . LEU A 1 105 ? -4.163 -1.129 -0.706 1.00 93.12 105 LEU A N 1
ATOM 794 C CA . LEU A 1 105 ? -3.091 -0.178 -0.917 1.00 93.12 105 LEU A CA 1
ATOM 795 C C . LEU A 1 105 ? -2.018 -0.354 0.142 1.00 93.12 105 LEU A C 1
ATOM 797 O O . LEU A 1 105 ? -2.296 -0.293 1.338 1.00 93.12 105 LEU A O 1
ATOM 801 N N . LYS A 1 106 ? -0.778 -0.522 -0.301 1.00 92.69 106 LYS A N 1
ATOM 802 C CA . LYS A 1 106 ? 0.381 -0.632 0.575 1.00 92.69 106 LYS A CA 1
ATOM 803 C C . LYS A 1 106 ? 1.355 0.492 0.261 1.00 92.69 106 LYS A C 1
ATOM 805 O O . LYS A 1 106 ? 1.759 0.651 -0.887 1.00 92.69 106 LYS A O 1
ATOM 810 N N . TRP A 1 107 ? 1.740 1.269 1.270 1.00 86.81 107 TRP A N 1
ATOM 811 C CA . TRP A 1 107 ? 2.700 2.361 1.101 1.00 86.81 107 TRP A CA 1
ATOM 812 C C . TRP A 1 107 ? 3.700 2.440 2.250 1.00 86.81 107 TRP A C 1
ATOM 814 O O . TRP A 1 107 ? 3.421 2.038 3.386 1.00 86.81 107 TRP A O 1
ATOM 824 N N . LYS A 1 108 ? 4.850 3.061 1.974 1.00 86.38 108 LYS A N 1
ATOM 825 C CA . LYS A 1 108 ? 5.829 3.463 2.987 1.00 86.38 108 LYS A CA 1
ATOM 826 C C . LYS A 1 108 ? 5.624 4.914 3.392 1.00 86.38 108 LYS A C 1
ATOM 828 O O . LYS A 1 108 ? 5.507 5.789 2.540 1.00 86.38 108 LYS A O 1
ATOM 833 N N . MET A 1 109 ? 5.646 5.208 4.690 1.00 78.81 109 MET A N 1
ATOM 834 C CA . MET A 1 109 ? 5.307 6.553 5.165 1.00 78.81 109 MET A CA 1
ATOM 835 C C . MET A 1 109 ? 6.287 7.654 4.743 1.00 78.81 109 MET A C 1
ATOM 837 O O . MET A 1 109 ? 5.870 8.802 4.565 1.00 78.81 109 MET A O 1
ATOM 841 N N . ASN A 1 110 ? 7.561 7.304 4.564 1.00 73.62 110 ASN A N 1
ATOM 842 C CA . ASN A 1 110 ? 8.635 8.255 4.262 1.00 73.62 110 ASN A CA 1
ATOM 843 C C . ASN A 1 110 ? 8.774 8.561 2.765 1.00 73.62 110 ASN A C 1
ATOM 845 O O . ASN A 1 110 ? 9.633 9.350 2.389 1.00 73.62 110 ASN A O 1
ATOM 849 N N . ASP A 1 111 ? 7.939 7.949 1.929 1.00 68.88 111 ASP A N 1
ATOM 850 C CA . ASP A 1 111 ? 7.892 8.210 0.496 1.00 68.88 111 ASP A CA 1
ATOM 851 C C . ASP A 1 111 ? 6.976 9.430 0.268 1.00 68.88 111 ASP A C 1
ATOM 853 O O . ASP A 1 111 ? 5.776 9.391 0.576 1.00 68.88 111 ASP A O 1
ATOM 857 N N . SER A 1 112 ? 7.557 10.586 -0.078 1.00 56.59 112 SER A N 1
ATOM 858 C CA . SER A 1 112 ? 6.905 11.887 0.157 1.00 56.59 112 SER A CA 1
ATOM 859 C C . SER A 1 112 ? 6.351 12.605 -1.072 1.00 56.59 112 SER A C 1
ATOM 861 O O . SER A 1 112 ? 5.515 13.483 -0.874 1.00 56.59 112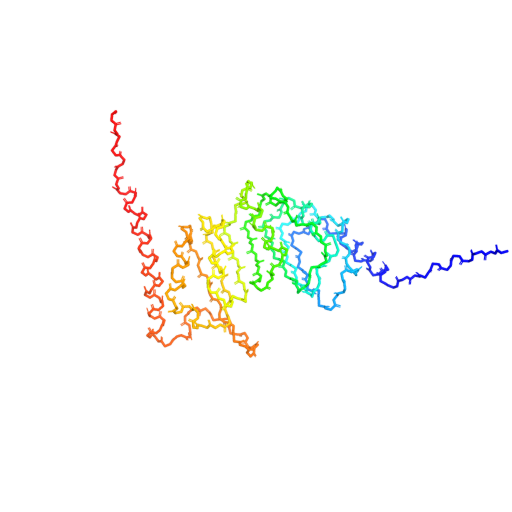 SER A O 1
ATOM 863 N N . SER A 1 113 ? 6.695 12.252 -2.315 1.00 64.19 113 SER A N 1
ATOM 864 C CA . SER A 1 113 ? 6.271 13.064 -3.473 1.00 64.19 113 SER A CA 1
ATOM 865 C C . SER A 1 113 ? 5.182 12.418 -4.335 1.00 64.19 113 SER A C 1
ATOM 867 O O . SER A 1 113 ? 4.069 12.938 -4.405 1.00 64.19 113 SER A O 1
ATOM 869 N N . ILE A 1 114 ? 5.448 11.278 -4.973 1.00 65.75 114 ILE A N 1
ATOM 870 C CA . ILE A 1 114 ? 4.552 10.766 -6.027 1.00 65.75 114 ILE A CA 1
ATOM 871 C C . ILE A 1 114 ? 3.281 10.146 -5.464 1.00 65.75 114 ILE A C 1
ATOM 873 O O . ILE A 1 114 ? 2.175 10.478 -5.895 1.00 65.75 114 ILE A O 1
ATOM 877 N N . PHE A 1 115 ? 3.421 9.276 -4.466 1.00 67.38 115 PHE A N 1
ATOM 878 C CA . PHE A 1 115 ? 2.261 8.605 -3.888 1.00 67.38 115 PHE A CA 1
ATOM 879 C C . PHE A 1 115 ? 1.344 9.600 -3.175 1.00 67.38 115 PHE A C 1
ATOM 881 O O . PHE A 1 115 ? 0.126 9.497 -3.244 1.00 67.38 115 PHE A O 1
ATOM 888 N N . MET A 1 116 ? 1.920 10.629 -2.555 1.00 68.62 116 MET A N 1
ATOM 889 C CA . MET A 1 116 ? 1.148 11.693 -1.918 1.00 68.62 116 MET A CA 1
ATOM 890 C C . MET A 1 116 ? 0.368 12.538 -2.918 1.00 68.62 116 MET A C 1
ATOM 892 O O . MET A 1 116 ? -0.803 12.831 -2.672 1.00 68.62 116 MET A O 1
ATOM 896 N N . ALA A 1 117 ? 0.980 12.887 -4.053 1.00 70.56 117 ALA A N 1
ATOM 897 C CA . ALA A 1 117 ? 0.286 13.580 -5.130 1.00 70.56 117 ALA A CA 1
ATOM 898 C C . ALA A 1 117 ? -0.885 12.743 -5.672 1.00 70.56 117 ALA A C 1
ATOM 900 O O . ALA A 1 117 ? -1.971 13.279 -5.892 1.00 70.56 117 ALA A O 1
ATOM 901 N N . PHE A 1 118 ? -0.697 11.427 -5.810 1.00 70.50 118 PHE A N 1
ATOM 902 C CA . PHE A 1 118 ? -1.765 10.507 -6.200 1.00 70.50 118 PHE A CA 1
ATOM 903 C C . PHE A 1 118 ? -2.920 10.485 -5.191 1.00 70.50 118 PHE A C 1
ATOM 905 O O . PHE A 1 118 ? -4.068 10.727 -5.561 1.00 70.50 118 PHE A O 1
ATOM 912 N N . LEU A 1 119 ? -2.635 10.257 -3.906 1.00 71.12 119 LEU A N 1
ATOM 913 C CA . LEU A 1 119 ? -3.674 10.175 -2.871 1.00 71.12 119 LEU A CA 1
ATOM 914 C C . LEU A 1 119 ? -4.438 11.487 -2.704 1.00 71.12 119 LEU A C 1
ATOM 916 O O . LEU A 1 119 ? -5.652 11.468 -2.496 1.00 71.12 119 LEU A O 1
ATOM 920 N N . GLY A 1 120 ? -3.739 12.618 -2.823 1.00 70.44 120 GLY A N 1
ATOM 921 C CA . GLY A 1 120 ? -4.361 13.938 -2.824 1.00 70.44 120 GLY A CA 1
ATOM 922 C C . GLY A 1 120 ? -5.366 14.092 -3.967 1.00 70.44 120 GLY A C 1
ATOM 923 O O . GLY A 1 120 ? -6.482 14.550 -3.741 1.00 70.44 120 GLY A O 1
ATOM 924 N N . ARG A 1 121 ? -5.017 13.639 -5.179 1.00 71.31 121 ARG A N 1
ATOM 925 C CA . ARG A 1 121 ? -5.907 13.694 -6.352 1.00 71.31 121 ARG A CA 1
ATOM 926 C C . ARG A 1 121 ? -7.085 12.726 -6.253 1.00 71.31 121 ARG A C 1
ATOM 928 O O . ARG A 1 121 ? -8.200 13.101 -6.617 1.00 71.31 121 ARG A O 1
ATOM 935 N N . LEU A 1 122 ? -6.875 11.525 -5.706 1.00 67.25 122 LEU A N 1
ATOM 936 C CA . LEU A 1 122 ? -7.947 10.548 -5.466 1.00 67.25 122 LEU A CA 1
ATOM 937 C C . LEU A 1 122 ? -9.064 11.081 -4.565 1.00 67.25 122 LEU A C 1
ATOM 939 O O . LEU A 1 122 ? -10.204 10.627 -4.653 1.00 67.25 122 LEU A O 1
ATOM 943 N N . ALA A 1 123 ? -8.765 12.054 -3.704 1.00 64.44 123 ALA A N 1
ATOM 944 C CA . ALA A 1 123 ? -9.764 12.659 -2.837 1.00 64.44 123 ALA A CA 1
ATOM 945 C C . ALA A 1 123 ? -10.811 13.497 -3.600 1.00 64.44 123 ALA A C 1
ATOM 947 O O . ALA A 1 123 ? -11.915 13.686 -3.075 1.00 64.44 123 ALA A O 1
ATOM 948 N N . CYS A 1 124 ? -10.482 13.981 -4.808 1.00 63.19 124 CYS A N 1
ATOM 949 C CA . CYS A 1 124 ? -11.198 15.066 -5.485 1.00 63.19 124 CYS A CA 1
ATOM 950 C C . CYS A 1 124 ? -12.218 14.617 -6.543 1.00 63.19 124 CYS A C 1
ATOM 952 O O . CYS A 1 124 ? -13.196 15.328 -6.751 1.00 63.19 124 CYS A O 1
ATOM 954 N N . THR A 1 125 ? -12.058 13.460 -7.193 1.00 60.19 125 THR A N 1
ATOM 955 C CA . THR A 1 125 ? -13.031 12.963 -8.188 1.00 60.19 125 THR A CA 1
ATOM 956 C C . THR A 1 125 ? -13.079 11.434 -8.151 1.00 60.19 125 THR A C 1
ATOM 958 O O . THR A 1 125 ? -12.042 10.797 -8.225 1.00 60.19 125 THR A O 1
ATOM 961 N N . ARG A 1 126 ? -14.274 10.846 -7.963 1.00 69.19 126 ARG A N 1
ATOM 962 C CA . ARG A 1 126 ? -14.539 9.386 -7.901 1.00 69.19 126 ARG A CA 1
ATOM 963 C C . ARG A 1 126 ? -13.530 8.587 -7.055 1.00 69.19 126 ARG A C 1
ATOM 965 O O . ARG A 1 126 ? -12.585 7.998 -7.565 1.00 69.19 126 ARG A O 1
ATOM 972 N N . ARG A 1 127 ? -13.775 8.529 -5.742 1.00 70.56 127 ARG A N 1
ATOM 973 C CA . ARG A 1 127 ? -12.911 7.802 -4.800 1.00 70.56 127 ARG A CA 1
ATOM 974 C C . ARG A 1 127 ? -12.938 6.294 -5.091 1.00 70.56 127 ARG A C 1
ATOM 976 O O . ARG A 1 127 ? -14.028 5.720 -5.045 1.00 70.56 127 ARG A O 1
ATOM 983 N N . PRO A 1 128 ? -11.787 5.641 -5.331 1.00 81.00 128 PRO A N 1
ATOM 984 C CA . PRO A 1 128 ? -11.735 4.188 -5.386 1.00 81.00 128 PRO A CA 1
ATOM 985 C C . PRO A 1 128 ? -12.130 3.611 -4.027 1.00 81.00 128 PRO A C 1
ATOM 987 O O . PRO A 1 128 ? -11.855 4.205 -2.974 1.00 81.00 128 PRO A O 1
ATOM 990 N N . HIS A 1 129 ? -12.777 2.449 -4.056 1.00 89.56 129 HIS A N 1
ATOM 991 C CA . HIS A 1 129 ? -13.216 1.754 -2.854 1.00 89.56 129 HIS A CA 1
ATOM 992 C C . HIS A 1 129 ? -12.059 0.976 -2.221 1.00 89.56 129 HIS A C 1
ATOM 994 O O . HIS A 1 129 ? -11.956 -0.239 -2.369 1.00 89.56 129 HIS A O 1
ATOM 1000 N N . ILE A 1 130 ? -11.190 1.699 -1.518 1.00 92.50 130 ILE A N 1
ATOM 1001 C CA . ILE A 1 130 ? -10.073 1.126 -0.768 1.00 92.50 130 ILE A CA 1
ATOM 1002 C C . ILE A 1 130 ? -10.614 0.622 0.568 1.00 92.50 130 ILE A C 1
ATOM 1004 O O . ILE A 1 130 ? -11.058 1.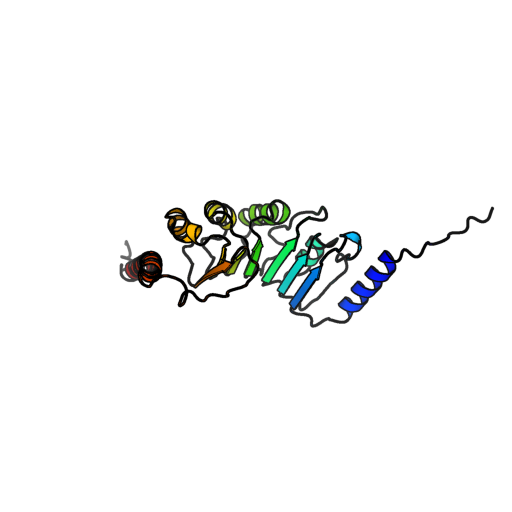422 1.391 1.00 92.50 130 ILE A O 1
ATOM 1008 N N . ASP A 1 131 ? -10.571 -0.685 0.792 1.00 95.25 131 ASP A N 1
ATOM 1009 C CA . ASP A 1 131 ? -10.990 -1.321 2.041 1.00 95.25 131 ASP A CA 1
ATOM 1010 C C . ASP A 1 131 ? -9.800 -1.819 2.876 1.00 95.25 131 ASP A C 1
ATOM 1012 O O . ASP A 1 131 ? -9.942 -1.985 4.090 1.00 95.25 131 ASP A O 1
ATOM 1016 N N . HIS A 1 132 ? -8.617 -1.967 2.277 1.00 95.81 132 HIS A N 1
ATOM 1017 C CA . HIS A 1 132 ? -7.402 -2.413 2.954 1.00 95.81 132 HIS A CA 1
ATOM 1018 C C . HIS A 1 132 ? -6.265 -1.411 2.762 1.00 95.81 132 HIS A C 1
ATOM 1020 O O . HIS A 1 132 ? -5.846 -1.111 1.645 1.00 95.81 132 HIS A O 1
ATOM 1026 N N . LEU A 1 133 ? -5.747 -0.896 3.875 1.00 94.00 133 LEU A N 1
ATOM 1027 C CA . LEU A 1 133 ? -4.581 -0.023 3.900 1.00 94.00 133 LEU A CA 1
ATOM 1028 C C . LEU A 1 133 ? -3.455 -0.665 4.713 1.00 94.00 133 LEU A C 1
ATOM 1030 O O . LEU A 1 133 ? -3.633 -0.968 5.891 1.00 94.00 133 LEU A O 1
ATOM 1034 N N . PHE A 1 134 ? -2.284 -0.814 4.104 1.00 93.62 134 PHE A N 1
ATOM 1035 C CA . PHE A 1 134 ? -1.056 -1.230 4.771 1.00 93.62 134 PHE A CA 1
ATOM 1036 C C . PHE A 1 134 ? -0.059 -0.071 4.772 1.00 93.62 134 PHE A C 1
ATOM 1038 O O . PHE A 1 134 ? 0.394 0.390 3.724 1.00 93.62 134 PHE A O 1
ATOM 1045 N N . VAL A 1 135 ? 0.317 0.390 5.960 1.00 91.81 135 VAL A N 1
ATOM 1046 C CA . VAL A 1 135 ? 1.285 1.468 6.156 1.00 91.81 135 VAL A CA 1
ATOM 1047 C C . VAL A 1 135 ? 2.491 0.915 6.881 1.00 91.81 135 VAL A C 1
ATOM 1049 O O . VAL A 1 135 ? 2.376 0.458 8.015 1.00 91.81 135 VAL A O 1
ATOM 1052 N N . TYR A 1 136 ? 3.666 1.019 6.272 1.00 90.56 136 TYR A N 1
ATOM 1053 C CA . TYR A 1 136 ? 4.899 0.623 6.937 1.00 90.56 136 TYR A CA 1
ATOM 1054 C C . TYR A 1 136 ? 5.921 1.732 7.072 1.00 90.56 136 TYR A C 1
ATOM 1056 O O . TYR A 1 136 ? 5.858 2.763 6.395 1.00 90.56 136 TYR A O 1
ATOM 1064 N N . ASN A 1 137 ? 6.866 1.497 7.987 1.00 88.19 137 ASN A N 1
ATOM 1065 C CA . ASN A 1 137 ? 7.807 2.501 8.463 1.00 88.19 137 ASN A CA 1
ATOM 1066 C C . ASN A 1 137 ? 7.071 3.750 8.980 1.00 88.19 137 ASN A C 1
ATOM 1068 O O . ASN A 1 137 ? 7.383 4.879 8.605 1.00 88.19 137 ASN A O 1
ATOM 1072 N N . LEU A 1 138 ? 6.027 3.550 9.791 1.00 87.81 138 LEU A N 1
ATOM 1073 C CA . LEU A 1 138 ? 5.279 4.661 10.366 1.00 87.81 138 LEU A CA 1
ATOM 1074 C C . LEU A 1 138 ? 6.103 5.293 11.499 1.00 87.81 138 LEU A C 1
ATOM 1076 O O . LEU A 1 138 ? 6.237 4.720 12.578 1.00 87.81 138 LEU A O 1
ATOM 1080 N N . LEU A 1 139 ? 6.667 6.474 11.228 1.00 85.69 139 LEU A N 1
ATOM 1081 C CA . LEU A 1 139 ? 7.498 7.231 12.175 1.00 85.69 139 LEU A CA 1
ATOM 1082 C C . LEU A 1 139 ? 6.687 8.089 13.154 1.00 85.69 139 LEU A C 1
ATOM 1084 O O . LEU A 1 139 ? 7.141 8.362 14.262 1.00 85.69 139 LEU A O 1
ATOM 1088 N N . ALA A 1 140 ? 5.501 8.541 12.742 1.00 86.81 140 ALA A N 1
ATOM 1089 C CA . ALA A 1 140 ? 4.638 9.388 13.554 1.00 86.81 140 ALA A CA 1
ATOM 1090 C C . ALA A 1 140 ? 3.168 9.124 13.224 1.00 86.81 140 ALA A C 1
ATOM 1092 O O . ALA A 1 140 ? 2.775 9.087 12.057 1.00 86.81 140 ALA A O 1
ATOM 1093 N N . ILE A 1 141 ? 2.341 8.987 14.258 1.00 85.38 141 ILE A N 1
ATOM 1094 C CA . ILE A 1 141 ? 0.908 8.711 14.108 1.00 85.38 141 ILE A CA 1
ATOM 1095 C C . ILE A 1 141 ? 0.167 9.887 13.459 1.00 85.38 141 ILE A C 1
ATOM 1097 O O . ILE A 1 141 ? -0.744 9.670 12.662 1.00 85.38 141 ILE A O 1
ATOM 1101 N N . SER A 1 142 ? 0.570 11.128 13.736 1.00 84.56 142 SER A N 1
ATOM 1102 C CA . SER A 1 142 ? -0.026 12.323 13.120 1.00 84.56 142 SER A CA 1
ATOM 1103 C C . SER A 1 142 ? -0.038 12.251 11.587 1.00 84.56 142 SER A C 1
ATOM 1105 O O . SER A 1 142 ? -1.012 12.656 10.946 1.00 84.56 142 SER A O 1
ATOM 1107 N N . LEU A 1 143 ? 0.998 11.647 10.999 1.00 84.31 143 LEU A N 1
ATOM 1108 C CA . LEU A 1 143 ? 1.095 11.444 9.561 1.00 84.31 143 LEU A CA 1
ATOM 1109 C C . LEU A 1 143 ? 0.044 10.446 9.056 1.00 84.31 143 LEU A C 1
ATOM 1111 O O . LEU A 1 143 ? -0.479 10.639 7.960 1.00 84.31 143 LEU A O 1
ATOM 1115 N N . LEU A 1 144 ? -0.282 9.397 9.828 1.00 86.81 144 LEU A N 1
ATOM 1116 C CA . LEU A 1 144 ? -1.288 8.399 9.443 1.00 86.81 144 LEU A CA 1
ATOM 1117 C C . LEU A 1 144 ? -2.618 9.095 9.178 1.00 86.81 144 LEU A C 1
ATOM 1119 O O . LEU A 1 144 ? -3.151 8.974 8.082 1.00 86.81 144 LEU A O 1
ATOM 1123 N N . LYS A 1 145 ? -3.085 9.900 10.141 1.00 84.38 145 LYS A N 1
ATOM 1124 C CA . LYS A 1 145 ? -4.345 10.643 10.031 1.00 84.38 145 LYS A CA 1
ATOM 1125 C C . LYS A 1 145 ? -4.366 11.550 8.801 1.00 84.38 145 LYS A C 1
ATOM 1127 O O . LYS A 1 145 ? -5.347 11.540 8.066 1.00 84.38 145 LYS A O 1
ATOM 1132 N N . HIS A 1 146 ? -3.302 12.320 8.577 1.00 84.38 146 HIS A N 1
ATOM 1133 C CA . HIS A 1 146 ? -3.233 13.257 7.454 1.00 84.38 146 HIS A CA 1
ATOM 1134 C C . HIS A 1 146 ? -3.256 12.533 6.100 1.00 84.38 146 HIS A C 1
ATOM 1136 O O . HIS A 1 146 ? -3.994 12.924 5.200 1.00 84.38 146 HIS A O 1
ATOM 1142 N N . LYS A 1 147 ? -2.475 11.455 5.954 1.00 83.00 147 LYS A N 1
ATOM 1143 C CA . LYS A 1 147 ? -2.356 10.727 4.681 1.00 83.00 147 LYS A CA 1
ATOM 1144 C C . LYS A 1 147 ? -3.558 9.825 4.386 1.00 83.00 147 LYS A C 1
ATOM 1146 O O . LYS A 1 147 ? -3.893 9.628 3.223 1.00 83.00 147 LYS A O 1
ATOM 1151 N N . SER A 1 148 ? -4.222 9.287 5.409 1.00 83.69 148 SER A N 1
ATOM 1152 C CA . SER A 1 148 ? -5.368 8.386 5.236 1.00 83.69 148 SER A CA 1
ATOM 1153 C C . SER A 1 148 ? -6.721 9.098 5.210 1.00 83.69 148 SER A C 1
ATOM 1155 O O . SER A 1 148 ? -7.719 8.452 4.887 1.00 83.69 148 SER A O 1
ATOM 1157 N N . MET A 1 149 ? -6.783 10.397 5.540 1.00 83.56 149 MET A N 1
ATOM 1158 C CA . MET A 1 149 ? -8.031 11.165 5.673 1.00 83.56 149 MET A CA 1
ATOM 1159 C C . MET A 1 149 ? -9.034 10.964 4.520 1.00 83.56 149 MET A C 1
ATOM 1161 O O . MET A 1 149 ? -10.224 10.826 4.819 1.00 83.56 149 MET A O 1
ATOM 1165 N N . PRO A 1 150 ? -8.623 10.871 3.236 1.00 84.31 150 PRO A N 1
ATOM 1166 C CA . PRO A 1 150 ? -9.573 10.648 2.144 1.00 84.31 150 PRO A CA 1
ATOM 1167 C C . PRO A 1 150 ? -10.330 9.312 2.226 1.00 84.31 150 PRO A C 1
ATOM 1169 O O . PRO A 1 150 ? -11.432 9.197 1.684 1.00 84.31 150 PRO A O 1
ATOM 1172 N N . PHE A 1 151 ? -9.760 8.318 2.914 1.00 88.19 151 PHE A N 1
ATOM 1173 C CA . PHE A 1 151 ? -10.203 6.922 2.893 1.00 88.19 151 PHE A CA 1
ATOM 1174 C C . PHE A 1 151 ? -10.651 6.392 4.258 1.00 88.19 151 PHE A C 1
ATOM 1176 O O . PHE A 1 151 ? -11.236 5.316 4.319 1.00 88.19 151 PHE A O 1
ATOM 1183 N N . CYS A 1 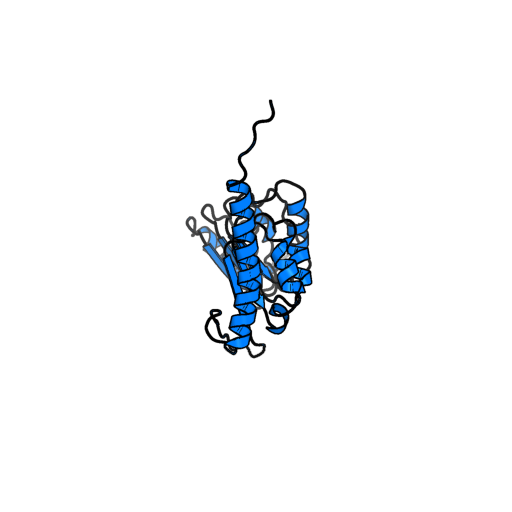152 ? -10.433 7.124 5.355 1.00 89.50 152 CYS A N 1
ATOM 1184 C CA . CYS A 1 152 ? -10.729 6.651 6.714 1.00 89.50 152 CYS A CA 1
ATOM 1185 C C . CYS A 1 152 ? -12.143 6.053 6.878 1.00 89.50 152 CYS A C 1
ATOM 1187 O O . CYS A 1 152 ? -12.321 5.076 7.602 1.00 89.50 152 CYS A O 1
ATOM 1189 N N . GLY A 1 153 ? -13.146 6.607 6.190 1.00 90.31 153 GLY A N 1
ATOM 1190 C CA . GLY A 1 153 ? -14.530 6.128 6.256 1.00 90.31 153 GLY A CA 1
ATOM 1191 C C . GLY A 1 153 ? -14.808 4.791 5.556 1.00 90.31 153 GLY A C 1
ATOM 1192 O O . GLY A 1 153 ? -15.872 4.227 5.782 1.00 90.31 153 GLY A O 1
ATOM 1193 N N . GLN A 1 154 ? -13.890 4.287 4.727 1.00 93.12 154 GLN A N 1
ATOM 1194 C CA . GLN A 1 154 ? -14.050 3.036 3.971 1.00 93.12 154 GLN A CA 1
ATOM 1195 C C . GLN A 1 154 ? -13.040 1.945 4.342 1.00 93.12 154 GLN A C 1
ATOM 1197 O O . GLN A 1 154 ? -13.336 0.774 4.126 1.00 93.12 154 GLN A O 1
ATOM 1202 N N . ILE A 1 155 ? -11.899 2.297 4.949 1.00 94.06 155 ILE A N 1
ATOM 1203 C CA . ILE A 1 155 ? -10.905 1.306 5.378 1.00 94.06 155 ILE A CA 1
ATOM 1204 C C . ILE A 1 155 ? -11.526 0.349 6.402 1.00 94.06 155 ILE A C 1
ATOM 1206 O O . ILE A 1 155 ? -11.909 0.752 7.504 1.00 94.06 155 ILE A O 1
ATOM 1210 N N . ARG A 1 156 ? -11.575 -0.931 6.036 1.00 94.00 156 ARG A N 1
ATOM 1211 C CA . ARG A 1 156 ? -12.018 -2.052 6.869 1.00 94.00 156 ARG A CA 1
ATOM 1212 C C . ARG A 1 156 ? -10.846 -2.779 7.509 1.00 94.00 156 ARG A C 1
ATOM 1214 O O . ARG A 1 156 ? -10.998 -3.261 8.625 1.00 94.00 156 ARG A O 1
ATOM 1221 N N . ARG A 1 157 ? -9.693 -2.832 6.844 1.00 95.06 157 ARG A N 1
ATOM 1222 C CA . ARG A 1 157 ? -8.468 -3.439 7.364 1.00 95.06 157 ARG A CA 1
ATOM 1223 C C . ARG A 1 157 ? -7.327 -2.434 7.347 1.00 95.06 157 ARG A C 1
ATOM 1225 O O . ARG A 1 157 ? -7.022 -1.862 6.302 1.00 95.06 157 ARG A O 1
ATOM 1232 N N . LEU A 1 158 ? -6.698 -2.235 8.499 1.00 93.88 158 LEU A N 1
ATOM 1233 C CA . LEU A 1 158 ? -5.533 -1.374 8.648 1.00 93.88 158 LEU A CA 1
ATOM 1234 C C . LEU A 1 158 ? -4.363 -2.184 9.195 1.00 93.88 158 LEU A C 1
ATOM 1236 O O . LEU A 1 158 ? -4.406 -2.641 10.333 1.00 93.88 158 LEU A O 1
ATOM 1240 N N . ASP A 1 159 ? -3.307 -2.303 8.404 1.00 93.88 159 ASP A N 1
ATOM 1241 C CA . ASP A 1 159 ? -2.068 -2.952 8.811 1.00 93.88 159 ASP A CA 1
ATOM 1242 C C . ASP A 1 159 ? -0.991 -1.880 9.008 1.00 93.88 159 ASP A C 1
ATOM 1244 O O . ASP A 1 159 ? -0.685 -1.115 8.093 1.00 93.88 159 ASP A O 1
ATOM 1248 N N . LEU A 1 160 ? -0.424 -1.792 10.208 1.00 92.50 160 LEU A N 1
ATOM 1249 C CA . LEU A 1 160 ? 0.577 -0.793 10.575 1.00 92.50 160 LEU A CA 1
ATOM 1250 C C . LEU A 1 160 ? 1.897 -1.473 10.927 1.00 92.50 160 LEU A C 1
ATOM 1252 O O . LEU A 1 160 ? 1.927 -2.343 11.791 1.00 92.50 160 LEU A O 1
ATOM 1256 N N . GLN A 1 161 ? 3.003 -1.034 10.331 1.00 91.19 161 GLN A N 1
ATOM 1257 C CA . GLN A 1 161 ? 4.350 -1.416 10.756 1.00 91.19 161 GLN A CA 1
ATOM 1258 C C . GLN A 1 161 ? 5.095 -0.210 11.346 1.00 91.19 161 GLN A C 1
ATOM 1260 O O . GLN A 1 161 ? 5.321 0.796 10.666 1.00 91.19 161 GLN A O 1
ATOM 1265 N N . LEU A 1 162 ? 5.484 -0.329 12.616 1.00 88.88 162 LEU A N 1
ATOM 1266 C CA . LEU A 1 162 ? 6.064 0.721 13.457 1.00 88.88 162 LEU A CA 1
ATOM 1267 C C . LEU A 1 162 ? 7.509 0.382 13.829 1.00 88.88 162 LEU A C 1
ATOM 1269 O O . LEU A 1 162 ? 7.817 -0.773 14.106 1.00 88.88 162 LEU A O 1
ATOM 1273 N N . TYR A 1 163 ? 8.378 1.389 13.920 1.00 84.94 163 TYR A N 1
ATOM 1274 C CA . TYR A 1 163 ? 9.735 1.218 14.467 1.00 84.94 163 TYR A CA 1
ATOM 1275 C C . TYR A 1 163 ? 9.823 1.417 15.981 1.00 84.94 163 TYR A C 1
ATOM 1277 O O . TYR A 1 163 ? 10.758 0.928 16.611 1.00 84.94 163 TYR A O 1
ATOM 1285 N N . ASP A 1 164 ? 8.884 2.171 16.549 1.00 83.12 164 ASP A N 1
ATOM 1286 C CA . ASP A 1 164 ? 8.877 2.542 17.960 1.00 83.12 164 ASP A CA 1
ATOM 1287 C C . ASP A 1 164 ? 7.528 2.175 18.579 1.00 83.12 164 ASP A C 1
ATOM 1289 O O . ASP A 1 164 ? 6.487 2.735 18.226 1.00 83.12 164 ASP A O 1
ATOM 1293 N N . GLU A 1 165 ? 7.551 1.225 19.512 1.00 79.88 165 GLU A N 1
ATOM 1294 C CA . GLU A 1 165 ? 6.375 0.784 20.265 1.00 79.88 165 GLU A CA 1
ATOM 1295 C C . GLU A 1 165 ? 5.736 1.922 21.068 1.00 79.88 165 GLU A C 1
ATOM 1297 O O . GLU A 1 165 ? 4.517 1.945 21.247 1.00 79.88 165 GLU A O 1
ATOM 1302 N N . LYS A 1 166 ? 6.525 2.930 21.477 1.00 82.38 166 LYS A N 1
ATOM 1303 C CA . LYS A 1 166 ? 6.036 4.088 22.239 1.00 82.38 166 LYS A CA 1
ATOM 1304 C C . LYS A 1 166 ? 4.985 4.883 21.474 1.00 82.38 166 LYS A C 1
ATOM 1306 O O . LYS A 1 166 ? 4.195 5.592 22.092 1.00 82.38 166 LYS A O 1
ATOM 1311 N N . LEU A 1 167 ? 4.947 4.771 20.144 1.00 78.44 167 LEU A N 1
ATOM 1312 C CA . LEU A 1 167 ? 3.938 5.424 19.310 1.00 78.44 167 LEU A CA 1
ATOM 1313 C C . LEU A 1 167 ? 2.526 4.879 19.554 1.00 78.44 167 LEU A C 1
ATOM 1315 O O . LEU A 1 167 ? 1.566 5.630 19.405 1.00 78.44 167 LEU A O 1
ATOM 1319 N N . ILE A 1 168 ? 2.394 3.610 19.949 1.00 74.44 168 ILE A N 1
ATOM 1320 C CA . ILE A 1 168 ? 1.096 2.955 20.166 1.00 74.44 168 ILE A CA 1
ATOM 1321 C C . ILE A 1 168 ? 0.438 3.459 21.456 1.00 74.44 168 ILE A C 1
ATOM 1323 O O . ILE A 1 168 ? -0.780 3.612 21.528 1.00 74.44 168 ILE A O 1
ATOM 1327 N N . PHE A 1 169 ? 1.245 3.763 22.473 1.00 72.69 169 PHE A N 1
ATOM 1328 C CA . PHE A 1 169 ? 0.762 4.141 23.804 1.00 72.69 169 PHE A CA 1
ATOM 1329 C C . PHE A 1 169 ? 0.349 5.612 23.927 1.00 72.69 169 PHE A C 1
ATOM 1331 O O . PHE A 1 169 ? -0.117 6.033 24.986 1.00 72.69 169 PHE A O 1
ATOM 1338 N N . LYS A 1 170 ? 0.490 6.406 22.861 1.00 81.38 170 LYS A N 1
ATOM 1339 C CA . LYS A 1 170 ? 0.080 7.814 22.850 1.00 81.38 170 LYS A CA 1
ATOM 1340 C C . LYS A 1 170 ? -1.417 7.947 22.593 1.00 81.38 170 LYS A C 1
ATOM 1342 O O . LYS A 1 170 ? -1.975 7.274 21.727 1.00 81.38 170 LYS A O 1
ATOM 1347 N N . ASP A 1 171 ? -2.061 8.907 23.250 1.00 84.00 171 ASP A N 1
ATOM 1348 C CA . ASP A 1 171 ? -3.475 9.222 22.995 1.00 84.00 171 ASP A CA 1
ATOM 1349 C C . ASP A 1 171 ? -3.723 9.666 21.545 1.00 84.00 171 ASP A C 1
ATOM 1351 O O . ASP A 1 171 ? -4.795 9.433 20.987 1.00 84.00 171 ASP A O 1
ATOM 1355 N N . GLU A 1 172 ? -2.700 10.216 20.886 1.00 87.06 172 GLU A N 1
ATOM 1356 C CA . GLU A 1 172 ? -2.700 10.514 19.452 1.00 87.06 172 GLU A CA 1
ATOM 1357 C C . GLU A 1 172 ? -3.027 9.291 18.585 1.00 87.06 172 GLU A C 1
ATOM 1359 O O . GLU A 1 172 ? -3.730 9.429 17.580 1.00 87.06 172 GLU A O 1
ATOM 1364 N N . PHE A 1 173 ? -2.562 8.096 18.970 1.00 86.44 173 PHE A N 1
ATOM 1365 C CA . PHE A 1 173 ? -2.860 6.844 18.272 1.00 86.44 173 PHE A CA 1
ATOM 1366 C C . PHE A 1 173 ? -4.346 6.525 18.331 1.00 86.44 173 PHE A C 1
ATOM 1368 O O . PHE A 1 173 ? -5.002 6.402 17.294 1.00 86.44 173 PHE A O 1
ATOM 1375 N N . CYS A 1 174 ? -4.902 6.510 19.542 1.00 84.81 174 CYS A N 1
ATOM 1376 C CA . CYS A 1 174 ? -6.327 6.290 19.763 1.00 84.81 174 CYS A CA 1
ATOM 1377 C C . CYS A 1 174 ? -7.177 7.340 19.029 1.00 84.81 174 CYS A C 1
ATOM 1379 O O . CYS A 1 174 ? -8.151 7.000 18.355 1.00 84.81 174 CYS A O 1
ATOM 1381 N N . ASN A 1 175 ? -6.783 8.613 19.097 1.00 86.00 175 ASN A N 1
ATOM 1382 C CA . ASN A 1 175 ? -7.467 9.713 18.419 1.00 86.00 175 ASN A CA 1
ATOM 1383 C C . ASN A 1 175 ? -7.410 9.590 16.891 1.00 86.00 175 ASN A C 1
ATOM 1385 O O . ASN A 1 175 ? -8.376 9.927 16.206 1.00 86.00 175 ASN A O 1
ATOM 1389 N N . SER A 1 176 ? -6.314 9.069 16.344 1.00 88.56 176 SER A N 1
ATOM 1390 C CA . SER A 1 176 ? -6.189 8.819 14.908 1.00 88.56 176 SER A CA 1
ATOM 1391 C C . SER A 1 176 ? -7.081 7.659 14.472 1.00 88.56 176 SER A C 1
ATOM 1393 O O . SER A 1 176 ? -7.851 7.815 13.522 1.00 88.56 176 SER A O 1
ATOM 1395 N N . LEU A 1 177 ? -7.085 6.549 15.223 1.00 88.69 177 LEU A N 1
ATOM 1396 C CA . LEU A 1 177 ? -7.949 5.392 14.962 1.00 88.69 177 LEU A CA 1
ATOM 1397 C C . LEU A 1 177 ? -9.443 5.737 14.991 1.00 88.69 177 LEU A C 1
ATOM 1399 O O . LEU A 1 177 ? -10.214 5.163 14.218 1.00 88.69 177 LEU A O 1
ATOM 1403 N N . ARG A 1 178 ? -9.865 6.715 15.810 1.00 88.31 178 ARG A N 1
ATOM 1404 C CA . ARG A 1 178 ? -11.261 7.197 15.843 1.00 88.31 178 ARG A CA 1
ATOM 1405 C C . ARG A 1 178 ? -11.770 7.658 14.477 1.00 88.31 178 ARG A C 1
ATOM 1407 O O . ARG A 1 178 ? -12.956 7.476 14.208 1.00 88.31 178 ARG A O 1
ATOM 1414 N N . SER A 1 179 ? -10.889 8.160 13.610 1.00 89.19 179 SER A N 1
ATOM 1415 C CA . SER A 1 179 ? -11.244 8.606 12.255 1.00 89.19 179 SER A CA 1
ATOM 1416 C C . SER A 1 179 ? -11.657 7.445 11.338 1.00 89.19 179 SER A C 1
ATOM 1418 O O . SER A 1 179 ? -12.430 7.652 10.407 1.00 89.19 179 SER A O 1
ATOM 1420 N N . PHE A 1 180 ? -11.184 6.222 11.603 1.00 90.31 180 PHE A N 1
ATOM 1421 C CA . PHE A 1 180 ? -11.450 5.039 10.781 1.00 90.31 180 PHE A CA 1
ATOM 1422 C C . PHE A 1 180 ? -12.776 4.367 11.165 1.00 90.31 180 PHE A C 1
ATOM 1424 O O . PHE A 1 180 ? -12.799 3.378 11.900 1.00 90.31 180 PHE A O 1
ATOM 1431 N N . THR A 1 181 ? -13.901 4.932 10.729 1.00 90.88 181 THR A N 1
ATOM 1432 C CA . THR A 1 181 ? -15.253 4.534 11.175 1.00 90.88 181 THR A CA 1
ATOM 1433 C C . THR A 1 181 ? -15.732 3.180 10.636 1.00 90.88 181 THR A C 1
ATOM 1435 O O . THR A 1 181 ? -16.634 2.572 11.228 1.00 90.88 181 THR A O 1
ATOM 1438 N N . ALA A 1 182 ? -15.126 2.689 9.552 1.00 91.19 182 ALA A N 1
ATOM 1439 C CA . ALA A 1 182 ? -15.401 1.381 8.957 1.00 91.19 182 ALA A CA 1
ATOM 1440 C C . ALA A 1 182 ? -14.432 0.271 9.400 1.00 91.19 182 ALA A C 1
ATOM 1442 O O . ALA A 1 182 ? -14.618 -0.868 8.980 1.00 91.19 182 ALA A O 1
ATOM 1443 N N . LEU A 1 183 ? -13.451 0.577 10.258 1.00 91.19 183 LEU A N 1
ATOM 1444 C CA . LEU A 1 183 ? -12.398 -0.363 10.644 1.00 91.19 183 LEU A CA 1
ATOM 1445 C C . LEU A 1 183 ? -12.968 -1.606 11.340 1.00 91.19 183 LEU A C 1
ATOM 1447 O O . LEU A 1 183 ? -13.684 -1.493 12.336 1.00 91.19 183 LEU A O 1
ATOM 1451 N N . VAL A 1 184 ? -12.619 -2.774 10.808 1.00 89.94 184 VAL A N 1
ATOM 1452 C CA . VAL A 1 184 ? -12.979 -4.110 11.301 1.00 89.94 184 VAL A CA 1
ATOM 1453 C C . VAL A 1 184 ? -11.739 -4.840 11.809 1.00 89.94 184 VAL A C 1
ATOM 1455 O O . VAL A 1 184 ? -11.790 -5.454 12.868 1.00 89.94 184 VAL A O 1
ATOM 1458 N N . GLU A 1 185 ? -10.627 -4.738 11.084 1.00 89.25 185 GLU A N 1
ATOM 1459 C CA . GLU A 1 185 ? -9.372 -5.423 11.389 1.00 89.25 185 GLU A CA 1
ATOM 1460 C C . GLU A 1 185 ? -8.237 -4.405 11.550 1.00 89.25 185 GLU A C 1
ATOM 1462 O O . GLU A 1 185 ? -8.067 -3.507 10.723 1.00 89.25 185 GLU A O 1
ATOM 1467 N N . LEU A 1 186 ? -7.462 -4.548 12.626 1.00 90.12 186 LEU A N 1
ATOM 1468 C CA . LEU A 1 186 ? -6.266 -3.757 12.898 1.00 90.12 186 LEU A CA 1
ATOM 1469 C C . LEU A 1 186 ? -5.104 -4.707 13.186 1.00 90.12 186 LEU A C 1
ATOM 1471 O O . LEU A 1 186 ? -5.129 -5.419 14.188 1.00 90.12 186 LEU A O 1
ATOM 1475 N N . SER A 1 187 ? -4.081 -4.678 12.338 1.00 89.69 187 SER A N 1
ATOM 1476 C CA . SER A 1 187 ? -2.820 -5.379 12.564 1.00 89.69 187 SER A CA 1
ATOM 1477 C C . SER A 1 187 ? -1.724 -4.375 12.881 1.00 89.69 187 SER A C 1
ATOM 1479 O O . SER A 1 187 ? -1.605 -3.341 12.222 1.00 89.69 187 SER A O 1
ATOM 1481 N N . ILE A 1 188 ? -0.910 -4.665 13.894 1.00 89.06 188 ILE A N 1
ATOM 1482 C CA . ILE A 1 188 ? 0.231 -3.830 14.268 1.00 89.06 188 ILE A CA 1
ATOM 1483 C C . ILE A 1 188 ? 1.467 -4.716 14.357 1.00 89.06 188 ILE A C 1
ATOM 1485 O O . ILE A 1 188 ? 1.516 -5.658 15.139 1.00 89.06 188 ILE A O 1
ATOM 1489 N N . THR A 1 189 ? 2.479 -4.390 13.561 1.00 88.06 189 THR A N 1
ATOM 1490 C CA . THR A 1 189 ? 3.795 -5.025 13.571 1.00 88.06 189 THR A CA 1
ATOM 1491 C C . THR A 1 189 ? 4.823 -4.034 14.098 1.00 88.06 189 THR A C 1
ATOM 1493 O O . THR A 1 189 ? 4.989 -2.953 13.540 1.00 88.06 189 THR A O 1
ATOM 1496 N N . ILE A 1 190 ? 5.553 -4.400 15.147 1.00 86.69 190 ILE A N 1
ATOM 1497 C CA . ILE A 1 190 ? 6.634 -3.574 15.696 1.00 86.69 190 ILE A CA 1
ATOM 1498 C C . ILE A 1 190 ? 7.968 -4.155 15.226 1.00 86.69 190 ILE A C 1
ATOM 1500 O O . ILE A 1 190 ? 8.313 -5.293 15.540 1.00 86.69 190 ILE A O 1
ATOM 1504 N N . THR A 1 191 ? 8.726 -3.385 14.451 1.00 84.25 191 THR A N 1
ATOM 1505 C CA . THR A 1 191 ? 10.052 -3.768 13.958 1.00 84.25 191 THR A CA 1
ATOM 1506 C C . THR A 1 191 ? 11.149 -3.123 14.790 1.00 84.25 191 THR A C 1
ATOM 1508 O O . THR A 1 191 ? 11.200 -1.903 14.924 1.00 84.25 191 THR A O 1
ATOM 1511 N N . SER A 1 192 ? 12.078 -3.932 15.302 1.00 77.56 192 SER A N 1
ATOM 1512 C CA . SER A 1 192 ? 13.278 -3.430 15.978 1.00 77.56 192 SER A CA 1
ATOM 1513 C C . SER A 1 192 ? 14.277 -2.851 14.970 1.00 77.56 192 SER A C 1
ATOM 1515 O O . SER A 1 192 ? 14.483 -3.419 13.896 1.00 77.56 192 SER A O 1
ATOM 1517 N N . LYS A 1 193 ? 14.968 -1.764 15.346 1.00 71.19 193 LYS A N 1
ATOM 1518 C CA . LYS A 1 193 ? 16.061 -1.156 14.558 1.00 71.19 193 LYS A CA 1
ATOM 1519 C C . LYS A 1 193 ? 17.180 -2.141 14.194 1.00 71.19 193 LYS A C 1
ATOM 1521 O O . LYS A 1 193 ? 17.862 -1.930 13.200 1.00 71.19 193 LYS A O 1
ATOM 1526 N N . ASN A 1 194 ? 17.338 -3.231 14.945 1.00 75.19 194 ASN A N 1
ATOM 1527 C CA . ASN A 1 194 ? 18.437 -4.185 14.764 1.00 75.19 194 ASN A CA 1
ATOM 1528 C C . ASN A 1 194 ? 18.177 -5.240 13.671 1.00 75.19 194 ASN A C 1
ATOM 1530 O O . ASN A 1 194 ? 18.858 -6.263 13.641 1.00 75.19 194 ASN A O 1
ATOM 1534 N N . GLY A 1 195 ? 17.164 -5.060 12.815 1.00 56.22 195 GLY A N 1
ATOM 1535 C CA . GLY A 1 195 ? 16.896 -5.935 11.662 1.00 56.22 195 GLY A CA 1
ATOM 1536 C C . GLY A 1 195 ? 16.434 -7.357 12.007 1.00 56.22 195 GLY A C 1
ATOM 1537 O O . GLY A 1 195 ? 16.024 -8.102 11.121 1.00 56.22 195 GLY A O 1
ATOM 1538 N N . ARG A 1 196 ? 16.433 -7.746 13.288 1.00 53.75 196 ARG A N 1
ATOM 1539 C CA . ARG A 1 196 ? 15.794 -8.981 13.745 1.00 53.75 196 ARG A CA 1
ATOM 1540 C C . ARG A 1 196 ? 14.285 -8.778 13.710 1.00 53.75 196 ARG A C 1
ATOM 1542 O O . ARG A 1 196 ? 13.698 -8.228 14.643 1.00 53.75 196 ARG A O 1
ATOM 1549 N N . PHE A 1 197 ? 13.674 -9.219 12.614 1.00 50.69 197 PHE A N 1
ATOM 1550 C CA . PHE A 1 197 ? 12.233 -9.388 12.520 1.00 50.69 197 PHE A CA 1
ATOM 1551 C C . PHE A 1 197 ? 11.778 -10.290 13.664 1.00 50.69 197 PHE A C 1
ATOM 1553 O O . PHE A 1 197 ? 12.064 -11.483 13.696 1.00 50.69 197 PHE A O 1
ATOM 1560 N N . ARG A 1 198 ? 11.049 -9.717 14.613 1.00 48.41 198 ARG A N 1
ATOM 1561 C CA . ARG A 1 198 ? 10.110 -10.487 15.407 1.00 48.41 198 ARG A CA 1
ATOM 1562 C C . ARG A 1 198 ? 8.741 -10.118 14.854 1.00 48.41 198 ARG A C 1
ATOM 1564 O O . ARG A 1 198 ? 8.227 -9.050 15.164 1.00 48.41 198 ARG A O 1
ATOM 1571 N N . ALA A 1 199 ? 8.188 -10.961 13.985 1.00 43.94 199 ALA A N 1
ATOM 1572 C CA . ALA A 1 199 ? 6.766 -10.899 13.676 1.00 43.94 199 ALA A CA 1
ATOM 1573 C C . ALA A 1 199 ? 6.034 -11.307 14.957 1.00 43.94 199 ALA A C 1
ATOM 1575 O O . ALA A 1 199 ? 5.922 -12.486 15.281 1.00 43.94 199 ALA A O 1
ATOM 1576 N N . GLN A 1 200 ? 5.666 -10.319 15.762 1.00 46.22 200 GLN A N 1
ATOM 1577 C CA . GLN A 1 200 ? 4.988 -10.542 17.027 1.00 46.22 200 GLN A CA 1
ATOM 1578 C C . GLN A 1 200 ? 3.509 -10.313 16.771 1.00 46.22 200 GLN A C 1
ATOM 1580 O O . GLN A 1 200 ? 3.070 -9.176 16.624 1.00 46.22 200 GLN A O 1
ATOM 1585 N N . SER A 1 201 ? 2.746 -11.403 16.693 1.00 43.88 201 SER A N 1
ATOM 1586 C CA . SER A 1 201 ? 1.321 -11.320 16.997 1.00 43.88 201 SER A CA 1
ATOM 1587 C C . SER A 1 201 ? 1.190 -10.736 18.406 1.00 43.88 201 SER A C 1
ATOM 1589 O O . SER A 1 201 ? 1.991 -11.070 19.284 1.00 43.88 201 SER A O 1
ATOM 1591 N N . ILE A 1 202 ? 0.209 -9.857 18.606 1.00 45.66 202 ILE A N 1
ATOM 1592 C CA . ILE A 1 202 ? 0.002 -9.036 19.813 1.00 45.66 202 ILE A CA 1
ATOM 1593 C C . ILE A 1 202 ? 0.011 -9.854 21.126 1.00 45.66 202 ILE A C 1
ATOM 1595 O O . ILE A 1 202 ? 0.185 -9.273 22.186 1.00 45.66 202 ILE A O 1
ATOM 1599 N N . GLY A 1 203 ? -0.080 -11.187 21.088 1.00 39.38 203 GLY A N 1
ATOM 1600 C CA . GLY A 1 203 ? -0.071 -12.054 22.269 1.00 39.38 203 GLY A CA 1
ATOM 1601 C C . GLY A 1 203 ? 1.214 -12.114 23.114 1.00 39.38 203 GLY A C 1
ATOM 1602 O O . GLY A 1 203 ? 1.105 -12.488 24.274 1.00 39.38 203 GLY A O 1
ATOM 1603 N N . ASN A 1 204 ? 2.409 -11.761 22.612 1.00 34.53 204 ASN A N 1
ATOM 1604 C CA . ASN A 1 204 ? 3.657 -12.226 23.262 1.00 34.53 204 ASN A CA 1
ATOM 1605 C C . ASN A 1 204 ? 4.657 -11.168 23.773 1.00 34.53 204 ASN A C 1
ATOM 1607 O O . ASN A 1 204 ? 5.758 -11.567 24.156 1.00 34.53 204 ASN A O 1
ATOM 1611 N N . LEU A 1 205 ? 4.369 -9.857 23.786 1.00 41.47 205 LEU A N 1
ATOM 1612 C CA . LEU A 1 205 ? 5.437 -8.882 24.105 1.00 41.47 205 LEU A CA 1
ATOM 1613 C C . LEU A 1 205 ? 5.133 -7.668 24.964 1.00 41.47 205 LEU A C 1
ATOM 1615 O O . LEU A 1 205 ? 5.968 -6.774 25.071 1.00 41.47 205 LEU A O 1
ATOM 1619 N N . LEU A 1 206 ? 4.017 -7.670 25.666 1.00 35.78 206 LEU A N 1
ATOM 1620 C CA . LEU A 1 206 ? 3.816 -6.703 26.730 1.00 35.78 206 LEU A CA 1
ATOM 1621 C C . LEU A 1 206 ? 3.884 -7.461 28.053 1.00 35.78 206 LEU A C 1
ATOM 1623 O O . LEU A 1 206 ? 3.463 -8.618 28.126 1.00 35.78 206 LEU A O 1
ATOM 1627 N N . SER A 1 207 ? 4.409 -6.834 29.113 1.00 46.16 207 SER A N 1
ATOM 1628 C CA . SER A 1 207 ? 4.032 -7.287 30.455 1.00 46.16 207 SER A CA 1
ATOM 1629 C C . SER A 1 207 ? 2.507 -7.393 30.463 1.00 46.16 207 SER A C 1
ATOM 1631 O O . SER A 1 207 ? 1.863 -6.544 29.839 1.00 46.16 207 SER A O 1
ATOM 1633 N N . PHE A 1 208 ? 1.929 -8.407 31.118 1.00 47.84 208 PHE A N 1
ATOM 1634 C CA . PHE A 1 208 ? 0.468 -8.584 31.166 1.00 47.84 208 PHE A CA 1
ATOM 1635 C C . PHE A 1 208 ? -0.248 -7.234 31.348 1.00 47.84 208 PHE A C 1
ATOM 1637 O O . PHE A 1 208 ? -1.081 -6.873 30.535 1.00 47.84 208 PHE A O 1
ATOM 1644 N N . SER A 1 209 ? 0.255 -6.377 32.244 1.00 52.62 209 SER A N 1
ATOM 1645 C CA . SER A 1 209 ? -0.248 -5.015 32.471 1.00 52.62 209 SER A CA 1
ATOM 1646 C C . SER A 1 209 ? -0.291 -4.069 31.257 1.00 52.62 209 SER A C 1
ATOM 1648 O O . SER A 1 209 ? -1.235 -3.296 31.130 1.00 52.62 209 SER A O 1
ATOM 1650 N N . GLN A 1 210 ? 0.705 -4.073 30.370 1.00 51.09 210 GLN A N 1
ATOM 1651 C CA . GLN A 1 210 ? 0.715 -3.217 29.179 1.00 51.09 210 GLN A CA 1
ATOM 1652 C C . GLN A 1 210 ? -0.132 -3.817 28.050 1.00 51.09 210 GLN A C 1
ATOM 1654 O O . GLN A 1 210 ? -0.748 -3.059 27.298 1.00 51.09 210 GLN A O 1
ATOM 1659 N N . LEU A 1 211 ? -0.196 -5.153 27.954 1.00 55.56 211 LEU A N 1
ATOM 1660 C CA . LEU A 1 211 ? -1.074 -5.861 27.016 1.00 55.56 211 LEU A CA 1
ATOM 1661 C C . LEU A 1 211 ? -2.522 -5.656 27.419 1.00 55.56 211 LEU A C 1
ATOM 1663 O O . LEU A 1 211 ? -3.322 -5.293 26.574 1.00 55.56 211 LEU A O 1
ATOM 1667 N N . ASP A 1 212 ? -2.817 -5.771 28.708 1.00 59.78 212 ASP A N 1
ATOM 1668 C CA . ASP A 1 212 ? -4.121 -5.512 29.297 1.00 59.78 212 ASP A CA 1
ATOM 1669 C C . ASP A 1 212 ? -4.492 -4.041 29.158 1.00 59.78 212 ASP A C 1
ATOM 1671 O O . ASP A 1 212 ? -5.631 -3.742 28.835 1.00 59.78 212 ASP A O 1
ATOM 1675 N N . TYR A 1 213 ? -3.553 -3.103 29.313 1.00 66.19 213 TYR A N 1
ATOM 1676 C CA . TYR A 1 213 ? -3.827 -1.681 29.098 1.00 66.19 213 TYR A CA 1
ATOM 1677 C C . TYR A 1 213 ? -4.106 -1.354 27.630 1.00 66.19 213 TYR A C 1
ATOM 1679 O O . TYR A 1 213 ? -5.049 -0.621 27.322 1.00 66.19 213 TYR A O 1
ATOM 1687 N N . LEU A 1 214 ? -3.298 -1.885 26.708 1.00 63.75 214 LEU A N 1
ATOM 1688 C CA . LEU A 1 214 ? -3.473 -1.653 25.280 1.00 63.75 214 LEU A CA 1
ATOM 1689 C C . LEU A 1 214 ? -4.724 -2.365 24.766 1.00 63.75 214 LEU A C 1
ATOM 1691 O O . LEU A 1 214 ? -5.529 -1.749 24.071 1.00 63.75 214 LEU A O 1
ATOM 1695 N N . ALA A 1 215 ? -4.921 -3.622 25.157 1.00 65.75 215 ALA A N 1
ATOM 1696 C CA . ALA A 1 215 ? -6.133 -4.376 24.900 1.00 65.75 215 ALA A CA 1
ATOM 1697 C C . ALA A 1 215 ? -7.326 -3.654 25.513 1.00 65.75 215 ALA A C 1
ATOM 1699 O O . ALA A 1 215 ? -8.280 -3.440 24.792 1.00 65.75 215 ALA A O 1
ATOM 1700 N N . ALA A 1 216 ? -7.273 -3.159 26.751 1.00 69.69 216 ALA A N 1
ATOM 1701 C CA . ALA A 1 216 ? -8.366 -2.404 27.359 1.00 69.69 216 ALA A CA 1
ATOM 1702 C C . ALA A 1 216 ? -8.643 -1.092 26.621 1.00 69.69 216 ALA A C 1
ATOM 1704 O O . ALA A 1 216 ? -9.803 -0.802 26.351 1.00 69.69 216 ALA A O 1
ATOM 1705 N N . LYS A 1 217 ? -7.630 -0.304 26.232 1.00 69.69 217 LYS A N 1
ATOM 1706 C CA . LYS A 1 217 ? -7.838 0.934 25.457 1.00 69.69 217 LYS A CA 1
ATOM 1707 C C . LYS A 1 217 ? -8.406 0.640 24.066 1.00 69.69 217 LYS A C 1
ATOM 1709 O O . LYS A 1 217 ? -9.382 1.275 23.665 1.00 69.69 217 LYS A O 1
ATOM 1714 N N . ILE A 1 218 ? -7.838 -0.327 23.343 1.00 68.00 218 ILE A N 1
ATOM 1715 C CA . ILE A 1 218 ? -8.308 -0.733 22.011 1.00 68.00 218 ILE A CA 1
ATOM 1716 C C . ILE A 1 218 ? -9.717 -1.323 22.113 1.00 68.00 218 ILE A C 1
ATOM 1718 O O . ILE A 1 218 ? -10.617 -0.883 21.400 1.00 68.00 218 ILE A O 1
ATOM 1722 N N . LEU A 1 219 ? -9.941 -2.251 23.040 1.00 70.62 219 LEU A N 1
ATOM 1723 C CA . LEU A 1 219 ? -11.228 -2.884 23.309 1.00 70.62 219 LEU A CA 1
ATOM 1724 C C . LEU A 1 219 ? -12.265 -1.849 23.736 1.00 70.62 219 LEU A C 1
ATOM 1726 O O . LEU A 1 219 ? -13.378 -1.903 23.240 1.00 70.62 219 LEU A O 1
ATOM 1730 N N . THR A 1 220 ? -11.915 -0.854 24.553 1.00 69.31 220 THR A N 1
ATOM 1731 C CA . THR A 1 220 ? -12.830 0.245 24.912 1.00 69.31 220 THR A CA 1
ATOM 1732 C C . THR A 1 220 ? -13.270 1.012 23.668 1.00 69.31 220 THR A C 1
ATOM 1734 O O . THR A 1 220 ? -14.456 1.286 23.498 1.00 69.31 220 THR A O 1
ATOM 1737 N N . VAL A 1 221 ? -12.346 1.319 22.751 1.00 68.62 221 VAL A N 1
ATOM 1738 C CA . VAL A 1 221 ? -12.680 1.988 21.483 1.00 68.62 221 VAL A CA 1
ATOM 1739 C C . VAL A 1 221 ? -13.552 1.095 20.591 1.00 68.62 221 VAL A C 1
ATOM 1741 O O . VAL A 1 221 ? -14.521 1.581 20.002 1.00 68.62 221 VAL A O 1
ATOM 1744 N N . PHE A 1 222 ? -13.250 -0.203 20.497 1.00 67.69 222 PHE A N 1
ATOM 1745 C CA . PHE A 1 222 ? -14.030 -1.160 19.706 1.00 67.69 222 PHE A CA 1
ATOM 1746 C C . PHE A 1 222 ? -15.428 -1.403 20.292 1.00 67.69 222 PHE A C 1
ATOM 1748 O O . PHE A 1 222 ? -16.417 -1.326 19.564 1.00 67.69 222 PHE A O 1
ATOM 1755 N N . LEU A 1 223 ? -15.541 -1.619 21.602 1.00 67.12 223 LEU A N 1
ATOM 1756 C CA . LEU A 1 223 ? -16.808 -1.810 22.307 1.00 67.12 223 LEU A CA 1
ATOM 1757 C C . LEU A 1 223 ? -17.682 -0.560 22.233 1.00 67.12 223 LEU A C 1
ATOM 1759 O O . LEU A 1 223 ? -18.858 -0.673 21.898 1.00 67.12 223 LEU A O 1
ATOM 1763 N N . ALA A 1 224 ? -17.119 0.635 22.445 1.00 69.81 224 ALA A N 1
ATOM 1764 C CA . ALA A 1 224 ? -17.856 1.889 22.280 1.00 69.81 224 ALA A CA 1
ATOM 1765 C C . ALA A 1 224 ? -18.443 2.021 20.863 1.00 69.81 224 ALA A C 1
ATOM 1767 O O . ALA A 1 224 ? -19.574 2.481 20.686 1.00 69.81 224 ALA A O 1
ATOM 1768 N N . ARG A 1 225 ? -17.713 1.561 19.837 1.00 67.81 225 ARG A N 1
ATOM 1769 C CA . ARG A 1 225 ? -18.201 1.534 18.450 1.00 67.81 225 ARG A CA 1
ATOM 1770 C C . ARG A 1 225 ? -19.308 0.511 18.226 1.00 67.81 225 ARG A C 1
ATOM 1772 O O . ARG A 1 225 ? -20.297 0.850 17.575 1.00 67.81 225 ARG A O 1
ATOM 1779 N N . ILE A 1 226 ? -19.158 -0.708 18.745 1.00 65.69 226 ILE A N 1
ATOM 1780 C CA . ILE A 1 226 ? -20.189 -1.753 18.658 1.00 65.69 226 ILE A CA 1
ATOM 1781 C C . ILE A 1 226 ? -21.475 -1.266 19.333 1.00 65.69 226 ILE A C 1
ATOM 1783 O O . ILE A 1 226 ? -22.531 -1.285 18.705 1.00 65.69 226 ILE A O 1
ATOM 1787 N N . LEU A 1 227 ? -21.373 -0.725 20.550 1.00 69.25 227 LEU A N 1
ATOM 1788 C CA . LEU A 1 227 ? -22.497 -0.152 21.294 1.00 69.25 227 LEU A CA 1
ATOM 1789 C C . LEU A 1 227 ? -23.185 0.977 20.519 1.00 69.25 227 LEU A C 1
ATOM 1791 O O . LEU A 1 227 ? -24.403 0.958 20.370 1.00 69.25 227 LEU A O 1
ATOM 1795 N N . THR A 1 228 ? -22.420 1.908 19.939 1.00 74.12 228 THR A N 1
ATOM 1796 C CA . THR A 1 228 ? -22.982 3.004 19.126 1.00 74.12 228 THR A CA 1
ATOM 1797 C C . THR A 1 228 ? -23.744 2.478 17.900 1.00 74.12 228 THR A C 1
ATOM 1799 O O . THR A 1 228 ? -24.776 3.032 17.520 1.00 74.12 228 THR A O 1
ATOM 1802 N N . ARG A 1 229 ? -23.258 1.409 17.251 1.00 71.38 229 ARG A N 1
ATOM 1803 C CA . ARG A 1 229 ? -23.953 0.785 16.110 1.00 71.38 229 ARG A CA 1
ATOM 1804 C C . ARG A 1 229 ? -25.222 0.054 16.548 1.00 71.38 229 ARG A C 1
ATOM 1806 O O . ARG A 1 229 ? -26.239 0.195 15.879 1.00 71.38 229 ARG A O 1
ATOM 1813 N N . LEU A 1 230 ? -25.178 -0.668 17.667 1.00 72.88 230 LEU A N 1
ATOM 1814 C CA . LEU A 1 230 ? -26.346 -1.350 18.228 1.00 72.88 230 LEU A CA 1
ATOM 1815 C C . LEU A 1 230 ? -27.433 -0.354 18.646 1.00 72.88 230 LEU A C 1
ATOM 1817 O O . LEU A 1 230 ? -28.592 -0.549 18.302 1.00 72.88 230 LEU A O 1
ATOM 1821 N N . GLN A 1 231 ? -27.069 0.762 19.282 1.00 80.75 231 GLN A N 1
ATOM 1822 C CA . GLN A 1 231 ? -28.020 1.824 19.629 1.00 80.75 231 GLN A CA 1
ATOM 1823 C C . GLN A 1 231 ? -28.731 2.390 18.392 1.00 80.75 231 GLN A C 1
ATOM 1825 O O . GLN A 1 231 ? -29.944 2.566 18.412 1.00 80.75 231 GLN A O 1
ATOM 1830 N N . LYS A 1 232 ? -28.013 2.606 17.282 1.00 80.62 232 LYS A N 1
ATOM 1831 C CA . LYS A 1 232 ? -28.625 3.063 16.020 1.00 80.62 232 LYS A CA 1
ATOM 1832 C C . LYS A 1 232 ? -29.588 2.051 15.395 1.00 80.62 232 LYS A C 1
ATOM 1834 O O . LYS A 1 232 ? -30.473 2.464 14.656 1.00 80.62 232 LYS A O 1
ATOM 1839 N N . LEU A 1 233 ? -29.396 0.757 15.646 1.00 78.19 233 LEU A N 1
ATOM 1840 C CA . LEU A 1 233 ? -30.296 -0.300 15.173 1.00 78.19 233 LEU A CA 1
ATOM 1841 C C . LEU A 1 233 ? -31.521 -0.465 16.078 1.00 78.19 233 LEU A C 1
ATOM 1843 O O . LEU A 1 233 ? -32.579 -0.853 15.598 1.00 78.19 233 LEU A O 1
ATOM 1847 N N . LEU A 1 234 ? -31.372 -0.175 17.372 1.00 79.25 234 LEU A N 1
ATOM 1848 C CA . LEU A 1 234 ? -32.422 -0.343 18.376 1.00 79.25 234 LEU A CA 1
ATOM 1849 C C . LEU A 1 234 ? -33.352 0.867 18.505 1.00 79.25 234 LEU A C 1
ATOM 1851 O O . LEU A 1 234 ? -34.451 0.704 19.022 1.00 79.25 234 LEU A O 1
ATOM 1855 N N . ILE A 1 235 ? -32.951 2.060 18.051 1.00 82.00 235 ILE A N 1
ATOM 1856 C CA . ILE A 1 235 ? -33.855 3.216 17.982 1.00 82.00 235 ILE A CA 1
ATOM 1857 C C . ILE A 1 235 ? -34.820 2.979 16.811 1.00 82.00 235 ILE A C 1
ATOM 1859 O O . ILE A 1 235 ? -34.383 3.025 15.654 1.00 82.00 235 ILE A O 1
ATOM 1863 N N . PRO A 1 236 ? -36.118 2.730 17.066 1.00 68.12 236 PRO A N 1
ATOM 1864 C CA . PRO A 1 236 ? -37.094 2.584 15.999 1.00 68.12 236 PRO A CA 1
ATOM 1865 C C . PRO A 1 236 ? -37.111 3.892 15.215 1.00 68.12 236 PRO A C 1
ATOM 1867 O O . PRO A 1 236 ? -37.209 4.968 15.808 1.00 68.12 236 PRO A O 1
ATOM 1870 N N . LYS A 1 237 ? -37.013 3.825 13.885 1.00 73.69 237 LYS A N 1
ATOM 1871 C CA . LYS A 1 237 ? -37.313 4.993 13.056 1.00 73.69 237 LYS A CA 1
ATOM 1872 C C . LYS A 1 237 ? -38.789 5.307 13.271 1.00 73.69 237 LYS A C 1
ATOM 1874 O O . LYS A 1 237 ? -39.639 4.669 12.659 1.00 73.69 237 LYS A O 1
ATOM 1879 N N . SER A 1 238 ? -39.100 6.242 14.166 1.00 71.50 238 SER A N 1
ATOM 1880 C CA . SER A 1 238 ? -40.445 6.792 14.250 1.00 71.50 238 SER A CA 1
ATOM 1881 C C . SER A 1 238 ? -40.709 7.457 12.908 1.00 71.50 238 SER A C 1
ATOM 1883 O O . SER A 1 238 ? -40.089 8.472 12.583 1.00 71.50 238 SER A O 1
ATOM 1885 N N . HIS A 1 239 ? -41.554 6.830 12.093 1.00 64.56 239 HIS A N 1
ATOM 1886 C CA . HIS A 1 239 ? -42.080 7.454 10.894 1.00 64.56 239 HIS A CA 1
ATOM 1887 C C . HIS A 1 239 ? -42.809 8.718 11.342 1.00 64.56 239 HIS A C 1
ATOM 1889 O O . HIS A 1 239 ? -43.834 8.643 12.017 1.00 64.56 239 HIS A O 1
ATOM 1895 N N . ALA A 1 240 ? -42.205 9.869 11.053 1.00 62.38 240 ALA A N 1
ATOM 1896 C CA . ALA A 1 240 ? -42.901 11.135 11.153 1.00 62.38 240 ALA A CA 1
ATOM 1897 C C . ALA A 1 240 ? -44.005 11.138 10.076 1.00 62.38 240 ALA A C 1
ATOM 1899 O O . ALA A 1 240 ? -43.723 10.677 8.963 1.00 62.38 240 ALA A O 1
ATOM 1900 N N . PRO A 1 241 ? -45.232 11.560 10.426 1.00 68.81 241 PRO A N 1
ATOM 1901 C CA . PRO A 1 241 ? -46.367 11.614 9.508 1.00 68.81 241 PRO A CA 1
ATOM 1902 C C . PRO A 1 241 ? -46.163 12.624 8.374 1.00 68.81 241 PRO A C 1
ATOM 1904 O O . PRO A 1 241 ? -45.432 13.621 8.585 1.00 68.81 241 PRO A O 1
#

Foldseek 3Di:
DDPDPPPPPPVLVVQQVVVQVVQVVCLQDQEAAEEAEPDDQSSYAQQPHDHQNHAEYAYEYAEHHHCNQVNQLNHLNHQYDHDYYVYYPDDDADALNSHQNHAAYEYELPPPPRVQVNQVRCLPPRNRQHQHYEYAADAALVSVLVSCVSHLARHQEYAYEYADPVRLVDVSNVVSNLSNLNHNYYHYAHDYPVRPGDRDDLPDDDDPVVSCVSCVSVVVSVVVSVVVVVVVVPPPPPPDD

Radius of gyration: 22.62 Å; chains: 1; bounding box: 80×30×79 Å

InterPro domains:
  IPR032675 Leucine-rich repeat domain superfamily [G3DSA:3.80.10.10] (10-237)

Sequence (241 aa):
MIAGDSKSDDPLSLCNARISVFFQHMPHLTNLVLSLGRFTAEVLDMTDLHFPALTSIDMTGDTAPLGLIRFVAGHSGILCLHLHFVRSAGGEPFLPQDLPKLRALKWKMNDSSIFMAFLGRLACTRRPHIDHLFVYNLLAISLLKHKSMPFCGQIRRLDLQLYDEKLIFKDEFCNSLRSFTALVELSITITSKNGRFRAQSIGNLLSFSQLDYLAAKILTVFLARILTRLQKLLIPKSHAP

Secondary structure (DSSP, 8-state):
----------HHHHHHHHHHHHHHT-TT--EEEEEETT--GGG-B-TT---TT--EEEEEEEEPPBTHHHHHHT-TT--EEEEEEEEPPS-PPPPTTS-TT--EEEEETT--SHHHHHHHHHTTSS-----EEEEEEE--HHHHHHHHTTTTTT--EEEEEES-GGGTTSHHHHHHHTT-TT--EEEEEEPPTTS------GGGSS-HHHHHHHHHHHHHHHHHHHHHHHHHHHS------

pLDDT: mean 78.99, std 14.73, range [34.53, 98.0]

Organism: NCBI:txid27342